Protein AF-0000000079300788 (afdb_homodimer)

Nearest PDB structures (foldseek):
  2y75-assembly1_E  TM=8.757E-01  e=2.194E-11  Bacillus subtilis
  3lwf-assembly1_A  TM=8.813E-01  e=1.547E-09  Listeria innocua
  6hse-assembly1_A  TM=7.779E-01  e=6.451E-10  Streptomyces venezuelae ATCC 10712
  6y45-assembly2_D  TM=7.681E-01  e=1.547E-09  Streptomyces venezuelae ATCC 10712
  7b0c-assembly1_B  TM=8.019E-01  e=2.691E-08  Streptomyces coelicolor A3(2)

Organism: Thermus brockianus (NCBI:txid56956)

Structure (mmCIF, N/CA/C/O backbone):
data_AF-0000000079300788-model_v1
#
loop_
_entity.id
_entity.type
_entity.pdbx_description
1 polymer 'Rrf2 family transcriptional regulator'
#
loop_
_atom_site.group_PDB
_atom_site.id
_atom_site.type_symbol
_atom_site.label_atom_id
_atom_site.label_alt_id
_atom_site.label_comp_id
_atom_site.label_asym_id
_atom_site.label_entity_id
_atom_site.label_seq_id
_atom_site.pdbx_PDB_ins_code
_atom_site.Cartn_x
_atom_site.Cartn_y
_atom_site.Cartn_z
_atom_site.occupancy
_atom_site.B_iso_or_equiv
_atom_site.auth_seq_id
_atom_site.auth_comp_id
_atom_site.auth_asym_id
_atom_site.auth_atom_id
_atom_site.pdbx_PDB_model_num
ATOM 1 N N . MET A 1 1 ? 4.129 4.68 -6.406 1 82.44 1 MET A N 1
ATOM 2 C CA . MET A 1 1 ? 3.402 5.473 -5.422 1 82.44 1 MET A CA 1
ATOM 3 C C . MET A 1 1 ? 1.913 5.141 -5.449 1 82.44 1 MET A C 1
ATOM 5 O O . MET A 1 1 ? 1.32 5.016 -6.523 1 82.44 1 MET A O 1
ATOM 9 N N . TRP A 1 2 ? 1.415 4.723 -4.227 1 88.62 2 TRP A N 1
ATOM 10 C CA . TRP A 1 2 ? 0.013 4.32 -4.285 1 88.62 2 TRP A CA 1
ATOM 11 C C . TRP A 1 2 ? -0.842 5.195 -3.377 1 88.62 2 TRP A C 1
ATOM 13 O O . TRP A 1 2 ? -2.061 5.023 -3.305 1 88.62 2 TRP A O 1
ATOM 23 N N . VAL A 1 3 ? -0.187 6.141 -2.715 1 94.38 3 VAL A N 1
ATOM 24 C CA . VAL A 1 3 ? -0.919 7.176 -1.997 1 94.38 3 VAL A CA 1
ATOM 25 C C . VAL A 1 3 ? -0.942 8.461 -2.824 1 94.38 3 VAL A C 1
ATOM 27 O O . VAL A 1 3 ? 0.108 8.961 -3.23 1 94.38 3 VAL A O 1
ATOM 30 N N . SER A 1 4 ? -2.113 8.93 -3.074 1 94.75 4 SER A N 1
ATOM 31 C CA . SER A 1 4 ? -2.256 10.117 -3.918 1 94.75 4 SER A CA 1
ATOM 32 C C . SER A 1 4 ? -1.659 11.344 -3.246 1 94.75 4 SER A C 1
ATOM 34 O O . SER A 1 4 ? -1.521 11.391 -2.021 1 94.75 4 SER A O 1
ATOM 36 N N . THR A 1 5 ? -1.335 12.359 -4.047 1 93.19 5 THR A N 1
ATOM 37 C CA . THR A 1 5 ? -0.868 13.633 -3.51 1 9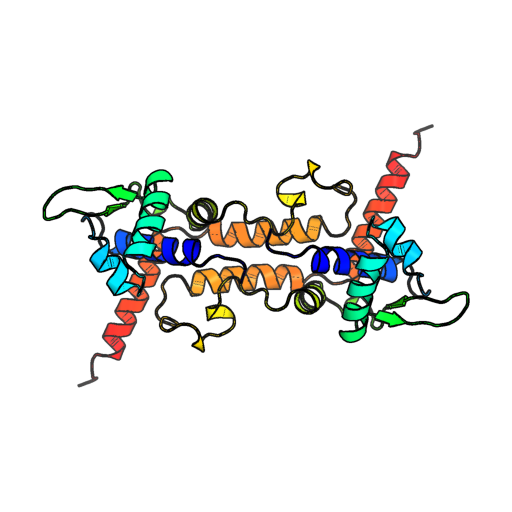3.19 5 THR A CA 1
ATOM 38 C C . THR A 1 5 ? -1.943 14.281 -2.645 1 93.19 5 THR A C 1
ATOM 40 O O . THR A 1 5 ? -1.633 14.953 -1.653 1 93.19 5 THR A O 1
ATOM 43 N N . LYS A 1 6 ? -3.186 14.039 -2.988 1 96.12 6 LYS A N 1
ATOM 44 C CA . LYS A 1 6 ? -4.297 14.594 -2.219 1 96.12 6 LYS A CA 1
ATOM 45 C C . LYS A 1 6 ? -4.266 14.094 -0.776 1 96.12 6 LYS A C 1
ATOM 47 O O . LYS A 1 6 ? -4.406 14.883 0.161 1 96.12 6 LYS A O 1
ATOM 52 N N . ALA A 1 7 ? -4.094 12.82 -0.664 1 96.75 7 ALA A N 1
ATOM 53 C CA . ALA A 1 7 ? -4.055 12.234 0.676 1 96.75 7 ALA A CA 1
ATOM 54 C C . ALA A 1 7 ? -2.812 12.688 1.438 1 96.75 7 ALA A C 1
ATOM 56 O O . ALA A 1 7 ? -2.877 12.961 2.641 1 96.75 7 ALA A O 1
ATOM 57 N N . GLN A 1 8 ? -1.72 12.789 0.749 1 95.38 8 GLN A N 1
ATOM 58 C CA . GLN A 1 8 ? -0.478 13.234 1.372 1 95.38 8 GLN A CA 1
ATOM 59 C C . GLN A 1 8 ? -0.598 14.672 1.875 1 95.38 8 GLN A C 1
ATOM 61 O O . GLN A 1 8 ? -0.323 14.953 3.043 1 95.38 8 GLN A O 1
ATOM 66 N N . TYR A 1 9 ? -1.07 15.492 0.993 1 96.06 9 TYR A N 1
ATOM 67 C CA . TYR A 1 9 ? -1.201 16.906 1.336 1 96.06 9 TYR A CA 1
ATOM 68 C C . TYR A 1 9 ? -2.281 17.109 2.391 1 96.06 9 TYR A C 1
ATOM 70 O O . TYR A 1 9 ? -2.16 17.984 3.248 1 96.06 9 TYR A O 1
ATOM 78 N N . GLY A 1 10 ? -3.295 16.328 2.268 1 97.75 10 GLY A N 1
ATOM 79 C CA . GLY A 1 10 ? -4.352 16.422 3.262 1 97.75 10 GLY A CA 1
ATOM 80 C C . GLY A 1 10 ? -3.869 16.156 4.676 1 97.75 10 GLY A C 1
ATOM 81 O O . GLY A 1 10 ? -4.191 16.906 5.602 1 97.75 10 GLY A O 1
ATOM 82 N N . LEU A 1 11 ? -3.105 15.164 4.773 1 97.88 11 LEU A N 1
ATOM 83 C CA . LEU A 1 11 ? -2.564 14.812 6.082 1 97.88 11 LEU A CA 1
ATOM 84 C C . LEU A 1 11 ? -1.637 15.914 6.598 1 97.88 11 LEU A C 1
ATOM 86 O O . LEU A 1 11 ? -1.715 16.297 7.766 1 97.88 11 LEU A O 1
ATOM 90 N N . ARG A 1 12 ? -0.807 16.406 5.75 1 96.44 12 ARG A N 1
ATOM 91 C CA . ARG A 1 12 ? 0.116 17.469 6.121 1 96.44 12 ARG A CA 1
ATOM 92 C C . ARG A 1 12 ? -0.641 18.75 6.508 1 96.44 12 ARG A C 1
ATOM 94 O O . ARG A 1 12 ? -0.253 19.438 7.449 1 96.44 12 ARG A O 1
ATOM 101 N N . ALA A 1 13 ? -1.684 19.016 5.758 1 97.62 13 ALA A N 1
ATOM 102 C CA . ALA A 1 13 ? -2.504 20.188 6.051 1 97.62 13 ALA A CA 1
ATOM 103 C C . ALA A 1 13 ? -3.146 20.078 7.43 1 97.62 13 ALA A C 1
ATOM 105 O O . ALA A 1 13 ? -3.166 21.047 8.188 1 97.62 13 ALA A O 1
ATOM 106 N N . LEU A 1 14 ? -3.609 18.922 7.742 1 98.25 14 LEU A N 1
ATOM 107 C CA . LEU A 1 14 ? -4.23 18.703 9.047 1 98.25 14 LEU A CA 1
ATOM 108 C C . LEU A 1 14 ? -3.223 18.906 10.172 1 98.25 14 LEU A C 1
ATOM 110 O O . LEU A 1 14 ? -3.557 19.469 11.211 1 98.25 14 LEU A O 1
ATOM 114 N N . VAL A 1 15 ? -2.047 18.438 9.93 1 97.88 15 VAL A N 1
ATOM 115 C CA . VAL A 1 15 ? -0.994 18.609 10.922 1 97.88 15 VAL A CA 1
ATOM 116 C C . VAL A 1 15 ? -0.743 20.094 11.148 1 97.88 15 VAL A C 1
ATOM 118 O O . VAL A 1 15 ? -0.655 20.562 12.289 1 97.88 15 VAL A O 1
ATOM 121 N N . GLU A 1 16 ? -0.68 20.85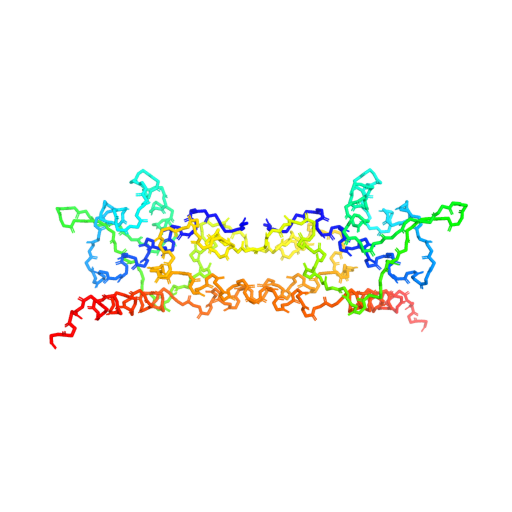9 10.062 1 96.69 16 GLU A N 1
ATOM 122 C CA . GLU A 1 16 ? -0.434 22.281 10.148 1 96.69 16 GLU A CA 1
ATOM 123 C C . GLU A 1 16 ? -1.548 23 10.914 1 96.69 16 GLU A C 1
ATOM 125 O O . GLU A 1 16 ? -1.279 23.859 11.75 1 96.69 16 GLU A O 1
ATOM 130 N N . ILE A 1 17 ? -2.709 22.609 10.609 1 97.75 17 ILE A N 1
ATOM 131 C CA . ILE A 1 17 ? -3.857 23.219 11.281 1 97.75 17 ILE A CA 1
ATOM 132 C C . ILE A 1 17 ? -3.838 22.844 12.766 1 97.75 17 ILE A C 1
ATOM 134 O O . ILE A 1 17 ? -4.082 23.688 13.625 1 97.75 17 ILE A O 1
ATOM 138 N N . GLY A 1 18 ? -3.527 21.594 13.047 1 97.5 18 GLY A N 1
ATOM 139 C CA . GLY A 1 18 ? -3.488 21.109 14.414 1 97.5 18 GLY A CA 1
ATOM 140 C C . GLY A 1 18 ? -2.393 21.75 15.242 1 97.5 18 GLY A C 1
ATOM 141 O O . GLY A 1 18 ? -2.531 21.906 16.453 1 97.5 18 GLY A O 1
ATOM 142 N N . LEU A 1 19 ? -1.278 22.109 14.625 1 95.81 19 LEU A N 1
ATOM 143 C CA . LEU A 1 19 ? -0.155 22.75 15.289 1 95.81 19 LEU A CA 1
ATOM 144 C C . LEU A 1 19 ? -0.584 24.078 15.922 1 95.81 19 LEU A C 1
ATOM 146 O O . LEU A 1 19 ? -0.018 24.5 16.922 1 95.81 19 LEU A O 1
ATOM 150 N N . ARG A 1 20 ? -1.567 24.672 15.344 1 94.19 20 ARG A N 1
ATOM 151 C CA . ARG A 1 20 ? -1.975 26.016 15.758 1 94.19 20 ARG A CA 1
ATOM 152 C C . ARG A 1 20 ? -3.264 25.969 16.578 1 94.19 20 ARG A C 1
ATOM 154 O O . ARG A 1 20 ? -3.867 27 16.844 1 94.19 20 ARG A O 1
ATOM 161 N N . ALA A 1 21 ? -3.676 24.781 16.906 1 93.56 21 ALA A N 1
ATOM 162 C CA . ALA A 1 21 ? -4.879 24.641 17.719 1 93.56 21 ALA A CA 1
ATOM 163 C C . ALA A 1 21 ? -4.723 25.391 19.047 1 93.56 21 ALA A C 1
ATOM 165 O O . ALA A 1 21 ? -3.637 25.406 19.625 1 93.56 21 ALA A O 1
ATOM 166 N N . PRO A 1 22 ? -5.793 26.094 19.516 1 93.19 22 PRO A N 1
ATOM 167 C CA . PRO A 1 22 ? -7.18 26.031 19.062 1 93.19 22 PRO A CA 1
ATOM 168 C C . PRO A 1 22 ? -7.527 27.156 18.078 1 93.19 22 PRO A C 1
ATOM 170 O O . PRO A 1 22 ? -8.695 27.312 17.719 1 93.19 22 PRO A O 1
ATOM 173 N N . GLU A 1 23 ? -6.539 27.906 17.625 1 94.75 23 GLU A N 1
ATOM 174 C CA . GLU A 1 23 ? -6.781 29.031 16.719 1 94.75 23 GLU A CA 1
ATOM 175 C C . GLU A 1 23 ? -7.156 28.531 15.328 1 94.75 23 GLU A C 1
ATOM 177 O O . GLU A 1 23 ? -6.691 27.469 14.891 1 94.75 23 GLU A O 1
ATOM 182 N N . ALA A 1 24 ? -7.965 29.344 14.656 1 97.31 24 ALA A N 1
ATOM 183 C CA . ALA A 1 24 ? -8.242 29.078 13.25 1 97.31 24 ALA A CA 1
ATOM 184 C C . ALA A 1 24 ? -7.066 29.5 12.375 1 97.31 24 ALA A C 1
ATOM 186 O O . ALA A 1 24 ? -6.426 30.516 12.625 1 97.31 24 ALA A O 1
ATOM 187 N N . VAL A 1 25 ? -6.812 28.656 11.391 1 97.31 25 VAL A N 1
ATOM 188 C CA . VAL A 1 25 ? -5.66 28.891 10.531 1 97.31 25 VAL A CA 1
ATOM 189 C C . VAL A 1 25 ? -6.133 29.203 9.109 1 97.31 25 VAL A C 1
ATOM 191 O O . VAL A 1 25 ? -6.828 28.406 8.484 1 97.31 25 VAL A O 1
ATOM 194 N N . PRO A 1 26 ? -5.754 30.422 8.633 1 97.19 26 PRO A N 1
ATOM 195 C CA . PRO A 1 26 ? -6.066 30.688 7.227 1 97.19 26 PRO A CA 1
ATOM 196 C C . PRO A 1 26 ? -5.402 29.688 6.273 1 97.19 26 PRO A C 1
ATOM 198 O O . PRO A 1 26 ? -4.234 29.344 6.461 1 97.19 26 PRO A O 1
ATOM 201 N N . LEU A 1 27 ? -6.125 29.266 5.203 1 95.94 27 LEU A N 1
ATOM 202 C CA . LEU A 1 27 ? -5.613 28.266 4.27 1 95.94 27 LEU A CA 1
ATOM 203 C C . LEU A 1 27 ? -4.355 28.781 3.57 1 95.94 27 LEU A C 1
ATOM 205 O O . LEU A 1 27 ? -3.463 28 3.236 1 95.94 27 LEU A O 1
ATOM 209 N N . LYS A 1 28 ? -4.363 30.078 3.357 1 95.94 28 LYS A N 1
ATOM 210 C CA . LYS A 1 28 ? -3.205 30.688 2.701 1 95.94 28 LYS A CA 1
ATOM 211 C C . LYS A 1 28 ? -1.923 30.391 3.475 1 95.94 28 LYS A C 1
ATOM 213 O O . LYS A 1 28 ? -0.874 30.141 2.875 1 95.94 28 LYS A O 1
ATOM 218 N N . GLU A 1 29 ? -1.979 30.453 4.746 1 96.25 29 GLU A N 1
ATOM 219 C CA . GLU A 1 29 ? -0.817 30.172 5.586 1 96.25 29 GLU A CA 1
ATOM 220 C C . GLU A 1 29 ? -0.425 28.703 5.516 1 96.25 29 GLU A C 1
ATOM 222 O O . GLU A 1 29 ? 0.762 28.375 5.492 1 96.25 29 GLU A O 1
ATOM 227 N N . VAL A 1 30 ? -1.394 27.828 5.488 1 96.44 30 VAL A N 1
ATOM 228 C CA . VAL A 1 30 ? -1.146 26.406 5.367 1 96.44 30 VAL A CA 1
ATOM 229 C C . VAL A 1 30 ? -0.499 26.094 4.02 1 96.44 30 VAL A C 1
ATOM 231 O O . VAL A 1 30 ? 0.475 25.344 3.943 1 96.44 30 VAL A O 1
ATOM 234 N N . ALA A 1 31 ? -1.059 26.672 2.959 1 96.94 31 ALA A N 1
ATOM 235 C CA . ALA A 1 31 ? -0.542 26.484 1.604 1 96.94 31 ALA A CA 1
ATOM 236 C C . ALA A 1 31 ? 0.924 26.906 1.519 1 96.94 31 ALA A C 1
ATOM 238 O O . ALA A 1 31 ? 1.751 26.188 0.962 1 96.94 31 ALA A O 1
ATOM 239 N N . GLU A 1 32 ? 1.262 28.016 2.102 1 94.75 32 GLU A N 1
ATOM 240 C CA . GLU A 1 32 ? 2.623 28.547 2.092 1 94.75 32 GLU A CA 1
ATOM 241 C C . GLU A 1 32 ? 3.564 27.656 2.902 1 94.75 32 GLU A C 1
ATOM 243 O O . GLU A 1 32 ? 4.668 27.344 2.455 1 94.75 32 GLU A O 1
ATOM 248 N N . ALA A 1 33 ? 3.135 27.297 4.016 1 91.75 33 ALA A N 1
ATOM 249 C CA . ALA A 1 33 ? 3.961 26.484 4.918 1 91.75 33 ALA A CA 1
ATOM 250 C C . ALA A 1 33 ? 4.289 25.141 4.301 1 91.75 33 ALA A C 1
ATOM 252 O O . ALA A 1 33 ? 5.379 24.594 4.508 1 91.75 33 ALA A O 1
ATOM 253 N N . GLN A 1 34 ? 3.324 24.578 3.479 1 91.62 34 GLN A N 1
ATOM 254 C CA . GLN A 1 34 ? 3.471 23.203 2.996 1 91.62 34 GLN A CA 1
ATOM 255 C C . GLN A 1 34 ? 3.793 23.188 1.504 1 91.62 34 GLN A C 1
ATOM 257 O O . GLN A 1 34 ? 4.008 22.109 0.928 1 91.62 34 GLN A O 1
ATOM 262 N N . GLY A 1 35 ? 3.871 24.344 0.896 1 91.19 35 GLY A N 1
ATOM 263 C CA . GLY A 1 35 ? 4.188 24.406 -0.521 1 91.19 35 GLY A CA 1
ATOM 264 C C . GLY A 1 35 ? 3.113 23.797 -1.402 1 91.19 35 GLY A C 1
ATOM 265 O O . GLY A 1 35 ? 3.418 23.047 -2.328 1 91.19 35 GLY A O 1
ATOM 266 N N . ILE A 1 36 ? 1.9 23.984 -1.053 1 93.44 36 ILE A N 1
ATOM 267 C CA . ILE A 1 36 ? 0.74 23.531 -1.808 1 93.44 36 ILE A CA 1
ATOM 268 C C . ILE A 1 36 ? 0.027 24.719 -2.438 1 93.44 36 ILE A C 1
ATOM 270 O O . ILE A 1 36 ? -0.081 25.781 -1.821 1 93.44 36 ILE A O 1
ATOM 274 N N . SER A 1 37 ? -0.394 24.562 -3.652 1 96.19 37 SER A N 1
ATOM 275 C CA . SER A 1 37 ? -1.157 25.656 -4.246 1 96.19 37 SER A CA 1
ATOM 276 C C . SER A 1 37 ? -2.445 25.922 -3.471 1 96.19 37 SER A C 1
ATOM 278 O O . SER A 1 37 ? -3.082 24.984 -2.984 1 96.19 37 SER A O 1
ATOM 280 N N . GLN A 1 38 ? -2.76 27.172 -3.43 1 95.81 38 GLN A N 1
ATOM 281 C CA . GLN A 1 38 ? -3.973 27.531 -2.707 1 95.81 38 GLN A CA 1
ATOM 282 C C . GLN A 1 38 ? -5.203 26.875 -3.324 1 95.81 38 GLN A C 1
ATOM 284 O O . GLN A 1 38 ? -6.086 26.406 -2.607 1 95.81 38 GLN A O 1
ATOM 289 N N . HIS A 1 39 ? -5.238 26.844 -4.586 1 97.12 39 HIS A N 1
ATOM 290 C CA . HIS A 1 39 ? -6.363 26.234 -5.285 1 97.12 39 HIS A CA 1
ATOM 291 C C . HIS A 1 39 ? -6.492 24.75 -4.945 1 97.12 39 HIS A C 1
ATOM 293 O O . HIS A 1 39 ? -7.582 24.281 -4.629 1 97.12 39 HIS A O 1
ATOM 299 N N . TYR A 1 40 ? -5.445 24.109 -5.012 1 97.31 40 TYR A N 1
ATOM 300 C CA . TYR A 1 40 ? -5.441 22.688 -4.711 1 97.31 40 TYR A CA 1
ATOM 301 C C . TYR A 1 40 ? -5.797 22.438 -3.252 1 97.31 40 TYR A C 1
ATOM 303 O O . TYR A 1 40 ? -6.566 21.531 -2.943 1 97.31 40 TYR A O 1
ATOM 311 N N . LEU A 1 41 ? -5.254 23.25 -2.363 1 97.94 41 LEU A N 1
ATOM 312 C CA . LEU A 1 41 ? -5.516 23.094 -0.938 1 97.94 41 LEU A CA 1
ATOM 313 C C . LEU A 1 41 ? -6.984 23.359 -0.623 1 97.94 41 LEU A C 1
ATOM 315 O O . LEU A 1 41 ? -7.555 22.734 0.275 1 97.94 41 LEU A O 1
ATOM 319 N N . GLU A 1 42 ? -7.594 24.203 -1.318 1 97.81 42 GLU A N 1
ATOM 320 C CA . GLU A 1 42 ? -9.016 24.484 -1.129 1 97.81 42 GLU A CA 1
ATOM 321 C C . GLU A 1 42 ? -9.859 23.234 -1.412 1 97.81 42 GLU A C 1
ATOM 323 O O . GLU A 1 42 ? -10.812 22.953 -0.689 1 97.81 42 GLU A O 1
ATOM 328 N N . GLN A 1 43 ? -9.508 22.531 -2.412 1 98 43 GLN A N 1
ATOM 329 C CA . GLN A 1 43 ? -10.203 21.281 -2.742 1 98 43 GLN A CA 1
ATOM 330 C C . GLN A 1 43 ? -10.008 20.234 -1.65 1 98 43 GLN A C 1
ATOM 332 O O . GLN A 1 43 ? -10.953 19.562 -1.263 1 98 43 GLN A O 1
ATOM 337 N N . ILE A 1 44 ? -8.844 20.156 -1.227 1 98.31 44 ILE A N 1
ATOM 338 C CA . ILE A 1 44 ? -8.516 19.203 -0.165 1 98.31 44 ILE A CA 1
ATOM 339 C C . ILE A 1 44 ? -9.258 19.578 1.111 1 98.31 44 ILE A C 1
ATOM 341 O O . ILE A 1 44 ? -9.844 18.719 1.773 1 98.31 44 ILE A O 1
ATOM 345 N N . ALA A 1 45 ? -9.234 20.891 1.422 1 98.19 45 ALA A N 1
ATOM 346 C CA . ALA A 1 45 ? -9.906 21.391 2.617 1 98.19 45 ALA A CA 1
ATOM 347 C C . ALA A 1 45 ? -11.398 21.109 2.566 1 98.19 45 ALA A C 1
ATOM 349 O O . ALA A 1 45 ? -12.016 20.797 3.588 1 98.19 45 ALA A O 1
ATOM 350 N N . ALA A 1 46 ? -11.938 21.25 1.438 1 98.25 46 ALA A N 1
ATOM 351 C CA . ALA A 1 46 ? -13.352 20.938 1.272 1 98.25 46 ALA A CA 1
ATOM 352 C C . ALA A 1 46 ? -13.648 19.484 1.62 1 98.25 46 ALA A C 1
ATOM 354 O O . ALA A 1 46 ? -14.641 19.188 2.291 1 98.25 46 ALA A O 1
ATOM 355 N N . GLN A 1 47 ? -12.836 18.609 1.184 1 98.25 47 GLN A N 1
ATOM 356 C CA . GLN A 1 47 ? -13.023 17.203 1.465 1 98.25 47 GLN A CA 1
ATOM 357 C C . GLN A 1 47 ? -12.789 16.891 2.941 1 98.25 47 GLN A C 1
ATOM 359 O O . GLN A 1 47 ? -13.523 16.109 3.545 1 98.25 47 GLN A O 1
ATOM 364 N N . LEU A 1 48 ? -11.789 17.5 3.504 1 98.62 48 LEU A N 1
ATOM 365 C CA . LEU A 1 48 ? -11.508 17.312 4.926 1 98.62 48 LEU A CA 1
ATOM 366 C C . LEU A 1 48 ? -12.664 17.812 5.777 1 98.62 48 LEU A C 1
ATOM 368 O O . LEU A 1 48 ? -13 17.188 6.793 1 98.62 48 LEU A O 1
ATOM 372 N N . ARG A 1 49 ? -13.219 18.938 5.352 1 98.5 49 ARG A N 1
ATOM 373 C CA . ARG A 1 49 ? -14.375 19.484 6.062 1 98.5 49 ARG A CA 1
ATOM 374 C C . ARG A 1 49 ? -15.578 18.547 5.961 1 98.5 49 ARG A C 1
ATOM 376 O O . ARG A 1 49 ? -16.25 18.297 6.961 1 98.5 49 ARG A O 1
ATOM 383 N N . ARG A 1 50 ? -15.805 18.016 4.801 1 98.19 50 ARG A N 1
ATOM 384 C CA . ARG A 1 50 ? -16.922 17.094 4.594 1 98.19 50 ARG A CA 1
ATOM 385 C C . ARG A 1 50 ? -16.75 15.828 5.426 1 98.19 50 ARG A C 1
ATOM 387 O O . ARG A 1 50 ? -17.719 15.258 5.91 1 98.19 50 ARG A O 1
ATOM 394 N N . ALA A 1 51 ? -15.547 15.445 5.539 1 98.19 51 ALA A N 1
ATOM 395 C CA . ALA A 1 51 ? -15.242 14.219 6.281 1 98.19 51 ALA A CA 1
ATOM 396 C C . ALA A 1 51 ? -15.281 14.477 7.789 1 98.19 51 ALA A C 1
ATOM 398 O O . ALA A 1 51 ? -15.156 13.539 8.586 1 98.19 51 ALA A O 1
ATOM 399 N N . GLY A 1 52 ? -15.328 15.688 8.195 1 98.31 52 GLY A N 1
ATOM 400 C CA . GLY A 1 52 ? -15.523 16.031 9.594 1 98.31 52 GLY A CA 1
ATOM 401 C C . GLY A 1 52 ? -14.227 16.219 10.352 1 98.31 52 GLY A C 1
ATOM 402 O O . GLY A 1 52 ? -14.203 16.203 11.586 1 98.31 52 GLY A O 1
ATOM 403 N N . PHE A 1 53 ? -13.125 16.438 9.609 1 98.69 53 PHE A N 1
ATOM 404 C CA . PHE A 1 53 ? -11.836 16.578 10.273 1 98.69 53 PHE A CA 1
ATOM 405 C C . PHE A 1 53 ? -11.57 18.031 10.648 1 98.69 53 PHE A C 1
ATOM 407 O O . PHE A 1 53 ? -10.844 18.312 11.609 1 98.69 53 PHE A O 1
ATOM 414 N N . ILE A 1 54 ? -12.172 18.984 9.859 1 98.62 54 ILE A N 1
ATOM 415 C CA . ILE A 1 54 ? -11.992 20.406 10.141 1 98.62 54 ILE A CA 1
ATOM 416 C C . ILE A 1 54 ? -13.32 21.125 9.977 1 98.62 54 ILE A C 1
ATOM 418 O O . ILE A 1 54 ? -14.266 20.594 9.398 1 98.62 54 ILE A O 1
ATOM 422 N N . ARG A 1 55 ? -13.344 22.297 10.516 1 97.94 55 ARG A N 1
ATOM 423 C CA . ARG A 1 55 ? -14.477 23.203 10.344 1 97.94 55 ARG A CA 1
ATOM 424 C C . ARG A 1 55 ? -14.008 24.609 9.977 1 97.94 55 ARG A C 1
ATOM 426 O O . ARG A 1 55 ? -12.906 25.016 10.344 1 97.94 55 ARG A O 1
ATOM 433 N N . SER A 1 56 ? -14.867 25.312 9.328 1 96.81 56 SER A N 1
ATOM 434 C CA . SER A 1 56 ? -14.547 26.672 8.898 1 96.81 56 SER A CA 1
ATOM 435 C C . SER A 1 56 ? -14.984 27.703 9.945 1 96.81 56 SER A C 1
ATOM 437 O O . SER A 1 56 ? -16.016 27.531 10.594 1 96.81 56 SER A O 1
ATOM 439 N N . VAL A 1 57 ? -14.172 28.672 10.156 1 96 57 VAL A N 1
ATOM 440 C CA . VAL A 1 57 ? -14.469 29.828 10.992 1 96 57 VAL A CA 1
ATOM 441 C C . VAL A 1 57 ? -14.461 31.094 10.133 1 96 57 VAL A C 1
ATOM 443 O O . VAL A 1 57 ? -13.484 31.375 9.438 1 96 57 VAL A O 1
ATOM 446 N N . ARG A 1 58 ? -15.516 31.797 10.219 1 94.06 58 ARG A N 1
ATOM 447 C CA . ARG A 1 58 ? -15.648 33 9.406 1 94.06 58 ARG A CA 1
ATOM 448 C C . ARG A 1 58 ? -15.078 34.219 10.125 1 94.06 58 ARG A C 1
ATOM 450 O O . ARG A 1 58 ? -14.914 34.188 11.352 1 94.06 58 ARG A O 1
ATOM 457 N N . GLY A 1 59 ? -14.812 35.344 9.469 1 90.62 59 GLY A N 1
ATOM 458 C CA . GLY A 1 59 ? -14.391 36.594 10.023 1 90.62 59 GLY A CA 1
ATOM 459 C C . GLY A 1 59 ? -12.922 36.906 9.789 1 90.62 59 GLY A C 1
ATOM 460 O O . GLY A 1 59 ? -12.195 36.062 9.234 1 90.62 59 GLY A O 1
ATOM 461 N N . ALA A 1 60 ? -12.406 38.031 10.219 1 87.12 60 ALA A N 1
ATOM 462 C CA . ALA A 1 60 ? -11.055 38.531 9.992 1 87.12 60 ALA A CA 1
ATOM 463 C C . ALA A 1 60 ? -10.008 37.594 10.57 1 87.12 60 ALA A C 1
ATOM 465 O O . ALA A 1 60 ? -8.922 37.438 10.016 1 87.12 60 ALA A O 1
ATOM 466 N N . LYS A 1 61 ? -10.297 36.938 11.656 1 89.19 61 LYS A N 1
ATOM 467 C CA . LYS A 1 61 ? -9.398 35.969 12.273 1 89.19 61 LYS A CA 1
ATOM 468 C C . LYS A 1 61 ? -9.859 34.531 12 1 89.19 61 LYS A C 1
ATOM 470 O O . LYS A 1 61 ? -9.688 33.656 12.836 1 89.19 61 LYS A O 1
ATOM 475 N N . GLY A 1 62 ? -10.4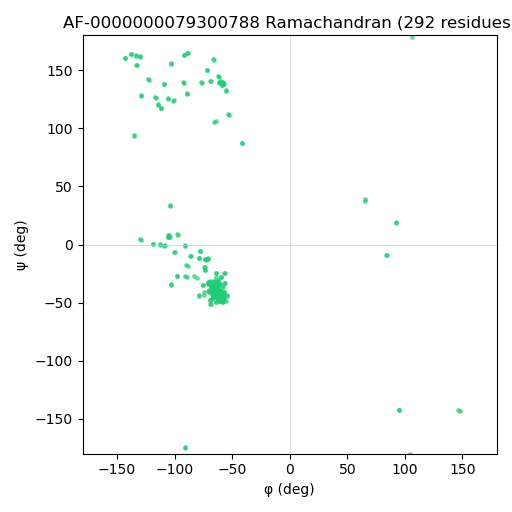53 34.469 10.719 1 93.94 62 GLY A N 1
ATOM 476 C CA . GLY A 1 62 ? -11.031 33.156 10.406 1 93.94 62 GLY A CA 1
ATOM 477 C C . GLY A 1 62 ? -10.055 32.219 9.711 1 93.94 62 GLY A C 1
ATOM 478 O O . GLY A 1 62 ? -8.859 32.531 9.633 1 93.94 62 GLY A O 1
ATOM 479 N N . GLY A 1 63 ? -10.641 31.016 9.32 1 96.75 63 GLY A N 1
ATOM 480 C CA . GLY A 1 63 ? -9.898 29.906 8.742 1 96.75 63 GLY A CA 1
ATOM 481 C C . GLY A 1 63 ? -10.484 28.547 9.102 1 96.75 63 GLY A C 1
ATOM 482 O O . GLY A 1 63 ? -11.703 28.359 9.062 1 96.75 63 GLY A O 1
ATOM 483 N N . TYR A 1 64 ? -9.547 27.656 9.289 1 98.06 64 TYR A N 1
ATOM 484 C CA . TYR A 1 64 ? -9.984 26.312 9.625 1 98.06 64 TYR A CA 1
ATOM 485 C C . TYR A 1 64 ? -9.391 25.859 10.953 1 98.06 64 TYR A C 1
ATOM 487 O O . TYR A 1 64 ? -8.258 26.219 11.281 1 98.06 64 TYR A O 1
ATOM 495 N N . ARG A 1 65 ? -10.141 25.188 11.68 1 97.62 65 ARG A N 1
ATOM 496 C CA . ARG A 1 65 ? -9.641 24.547 12.883 1 97.62 65 ARG A CA 1
ATOM 497 C C . ARG A 1 65 ? -10.047 23.078 12.93 1 97.62 65 ARG A C 1
ATOM 499 O O . ARG A 1 65 ? -10.938 22.656 12.188 1 97.62 65 ARG A O 1
ATOM 506 N N . LEU A 1 66 ? -9.398 22.297 13.727 1 98.06 66 LEU A N 1
ATOM 507 C CA . LEU A 1 66 ? -9.773 20.906 13.875 1 98.06 66 LEU A CA 1
ATOM 508 C C . LEU A 1 66 ? -11.195 20.766 14.406 1 98.06 66 LEU A C 1
ATOM 510 O O . LEU A 1 66 ? -11.609 21.531 15.281 1 98.06 66 LEU A O 1
ATOM 514 N N . ALA A 1 67 ? -11.93 19.828 13.891 1 97.94 67 ALA A N 1
ATOM 515 C CA . ALA A 1 67 ? -13.32 19.625 14.289 1 97.94 67 ALA A CA 1
ATOM 516 C C . ALA A 1 67 ? -13.406 18.641 15.461 1 97.94 67 ALA A C 1
ATOM 518 O O . ALA A 1 67 ? -14.445 18.547 16.125 1 97.94 67 ALA A O 1
ATOM 519 N N . CYS A 1 68 ? -12.406 17.875 15.727 1 96.44 68 CYS A N 1
ATOM 520 C CA . CYS A 1 68 ? -12.312 16.922 16.812 1 96.44 68 CYS A CA 1
ATOM 521 C C . CYS A 1 68 ? -10.898 16.875 17.375 1 96.44 68 CYS A C 1
ATOM 523 O O . CYS A 1 68 ? -9.945 17.328 16.734 1 96.44 68 CYS A O 1
ATOM 525 N N . PRO A 1 69 ? -10.75 16.359 18.625 1 97.69 69 PRO A N 1
ATOM 526 C CA . PRO A 1 69 ? -9.406 16.234 19.188 1 97.69 69 PRO A CA 1
ATOM 527 C C . PRO A 1 69 ? -8.477 15.383 18.312 1 97.69 69 PRO A C 1
ATOM 529 O O . PRO A 1 69 ? -8.883 14.328 17.812 1 97.69 69 PRO A O 1
ATOM 532 N N . PRO A 1 70 ? -7.238 15.812 18.156 1 98.38 70 PRO A N 1
ATOM 533 C CA . PRO A 1 70 ? -6.32 15.133 17.25 1 98.38 70 PRO A CA 1
ATOM 534 C C . PRO A 1 70 ? -6.004 13.703 17.688 1 98.38 70 PRO A C 1
ATOM 536 O O . PRO A 1 70 ? -5.602 12.875 16.875 1 98.38 70 PRO A O 1
ATOM 539 N N . GLU A 1 71 ? -6.133 13.383 19.031 1 98.12 71 GLU A N 1
ATOM 540 C CA . GLU A 1 71 ? -5.836 12.039 19.516 1 98.12 71 GLU A CA 1
ATOM 541 C C . GLU A 1 71 ? -6.895 11.039 19.062 1 98.12 71 GLU A C 1
ATOM 543 O O . GLU A 1 71 ? -6.68 9.828 19.141 1 98.12 71 GLU A O 1
ATOM 548 N N . ARG A 1 72 ? -8.016 11.586 18.547 1 97.94 72 ARG A N 1
ATOM 549 C CA . ARG A 1 72 ? -9.125 10.727 18.141 1 97.94 72 ARG A CA 1
ATOM 550 C C . ARG A 1 72 ? -9.117 10.5 16.625 1 97.94 72 ARG A C 1
ATOM 552 O O . ARG A 1 72 ? -9.953 9.766 16.094 1 97.94 72 ARG A O 1
ATOM 559 N N . VAL A 1 73 ? -8.281 11.141 15.875 1 98.44 73 VAL A N 1
ATOM 560 C CA . VAL A 1 73 ? -8.164 11.039 14.422 1 98.44 73 VAL A CA 1
ATOM 561 C C . VAL A 1 73 ? -6.922 10.234 14.062 1 98.44 73 VAL A C 1
ATOM 563 O O . VAL A 1 73 ? -5.816 10.555 14.5 1 98.44 73 VAL A O 1
ATOM 566 N N . THR A 1 74 ? -7.133 9.227 13.297 1 98.75 74 THR A N 1
ATOM 567 C CA . THR A 1 74 ? -5.988 8.422 12.875 1 98.75 74 THR A CA 1
ATOM 568 C C . THR A 1 74 ? -5.602 8.75 11.43 1 98.75 74 THR A C 1
ATOM 570 O O . THR A 1 74 ? -6.426 9.234 10.656 1 98.75 74 THR A O 1
ATOM 573 N N . ALA A 1 75 ? -4.344 8.477 11.148 1 98.75 75 ALA A N 1
ATOM 574 C CA . ALA A 1 75 ? -3.898 8.617 9.766 1 98.75 75 ALA A CA 1
ATOM 575 C C . ALA A 1 75 ? -4.738 7.75 8.828 1 98.75 75 ALA A C 1
ATOM 577 O O . ALA A 1 75 ? -4.992 8.125 7.684 1 98.75 75 ALA A O 1
ATOM 578 N N . LEU A 1 76 ? -5.188 6.602 9.312 1 98.62 76 LEU A N 1
ATOM 579 C CA . LEU A 1 76 ? -6 5.691 8.516 1 98.62 76 LEU A CA 1
ATOM 580 C C . LEU A 1 76 ? -7.297 6.359 8.078 1 98.62 76 LEU A C 1
ATOM 582 O O . LEU A 1 76 ? -7.645 6.34 6.891 1 98.62 76 LEU A O 1
ATOM 586 N N . GLU A 1 77 ? -7.965 6.977 9.016 1 98.44 77 GLU A N 1
ATOM 587 C CA . GLU A 1 77 ? -9.234 7.633 8.727 1 98.44 77 GLU A CA 1
ATOM 588 C C . GLU A 1 77 ? -9.062 8.75 7.703 1 98.44 77 GLU A C 1
ATOM 590 O O . GLU A 1 77 ? -9.883 8.906 6.793 1 98.44 77 GLU A O 1
ATOM 595 N N . VAL A 1 78 ? -7.992 9.5 7.859 1 98.62 78 VAL A N 1
ATOM 596 C CA . VAL A 1 78 ? -7.758 10.641 6.984 1 98.62 78 VAL A CA 1
ATOM 597 C C . VAL A 1 78 ? -7.434 10.156 5.574 1 98.62 78 VAL A C 1
ATOM 599 O O . VAL A 1 78 ? -8.008 10.633 4.594 1 98.62 78 VAL A O 1
ATOM 602 N N . VAL A 1 79 ? -6.531 9.188 5.465 1 98 79 VAL A N 1
ATOM 603 C CA . VAL A 1 79 ? -6.113 8.695 4.16 1 98 79 VAL A CA 1
ATOM 604 C C . VAL A 1 79 ? -7.293 8.031 3.453 1 98 79 VAL A C 1
ATOM 606 O O . VAL A 1 79 ? -7.523 8.266 2.264 1 98 79 VAL A O 1
ATOM 609 N N . GLU A 1 80 ? -8.117 7.262 4.137 1 97.25 80 GLU A N 1
ATOM 610 C CA . GLU A 1 80 ? -9.281 6.617 3.527 1 97.25 80 GLU A CA 1
ATOM 611 C C . GLU A 1 80 ? -10.297 7.648 3.045 1 97.25 80 GLU A C 1
ATOM 613 O O . GLU A 1 80 ? -10.922 7.465 2 1 97.25 80 GLU A O 1
ATOM 618 N N . ALA A 1 81 ? -10.438 8.656 3.842 1 97.62 81 ALA A N 1
ATOM 619 C CA . ALA A 1 81 ? -11.391 9.703 3.475 1 97.62 81 ALA A CA 1
ATOM 620 C C . ALA A 1 81 ? -10.992 10.383 2.172 1 97.62 81 ALA A C 1
ATOM 622 O O . ALA A 1 81 ? -11.852 10.797 1.391 1 97.62 81 ALA A O 1
ATOM 623 N N . LEU A 1 82 ? -9.734 10.484 1.918 1 97.31 82 LEU A N 1
ATOM 624 C CA . LEU A 1 82 ? -9.25 11.227 0.761 1 97.31 82 LEU A CA 1
ATOM 625 C C . LEU A 1 82 ? -8.953 10.289 -0.403 1 97.31 82 LEU A C 1
ATOM 627 O O . LEU A 1 82 ? -9.016 10.695 -1.565 1 97.31 82 LEU A O 1
ATOM 631 N N . GLU A 1 83 ? -8.609 9 -0.135 1 94.69 83 GLU A N 1
ATOM 632 C CA . GLU A 1 83 ? -8.188 8.047 -1.153 1 94.69 83 GLU A CA 1
ATOM 633 C C . GLU A 1 83 ? -9.312 7.07 -1.49 1 94.69 83 GLU A C 1
ATOM 635 O O . GLU A 1 83 ? -9.469 6.668 -2.646 1 94.69 83 GLU A O 1
ATOM 640 N N . GLY A 1 84 ? -10.055 6.742 -0.581 1 92.88 84 GLY A N 1
ATOM 641 C CA . GLY A 1 84 ? -10.93 5.586 -0.662 1 92.88 84 GLY A CA 1
ATOM 642 C C . GLY A 1 84 ? -10.32 4.332 -0.058 1 92.88 84 GLY A C 1
ATOM 643 O O . GLY A 1 84 ? -9.609 4.406 0.943 1 92.88 84 GLY A O 1
ATOM 644 N N . SER A 1 85 ? -10.594 3.199 -0.714 1 92.75 85 SER A N 1
ATOM 645 C CA . SER A 1 85 ? -10.102 1.927 -0.192 1 92.75 85 SER A CA 1
ATOM 646 C C . SER A 1 85 ? -8.586 1.831 -0.291 1 92.75 85 SER A C 1
ATOM 648 O O . SER A 1 85 ? -7.996 2.24 -1.294 1 92.75 85 SER A O 1
ATOM 650 N N . LEU A 1 86 ? -8.031 1.278 0.726 1 94.5 86 LEU A N 1
ATOM 651 C CA . LEU A 1 86 ? -6.586 1.091 0.747 1 94.5 86 LEU A CA 1
ATOM 652 C C . LEU A 1 86 ? -6.223 -0.374 0.524 1 94.5 86 LEU A C 1
ATOM 654 O O . LEU A 1 86 ? -5.059 -0.759 0.667 1 94.5 86 LEU A O 1
ATOM 658 N N . ALA A 1 87 ? -7.223 -1.179 0.219 1 94.81 87 ALA A N 1
ATOM 659 C CA . ALA A 1 87 ? -6.957 -2.596 -0.014 1 94.81 87 ALA A CA 1
ATOM 660 C C . ALA A 1 87 ? -5.965 -2.783 -1.159 1 94.81 87 ALA A C 1
ATOM 662 O O . ALA A 1 87 ? -6.066 -2.117 -2.191 1 94.81 87 ALA A O 1
ATOM 663 N N . PRO A 1 88 ? -5.035 -3.715 -0.925 1 95.44 88 PRO A N 1
ATOM 664 C CA . PRO A 1 88 ? -4.047 -3.895 -1.992 1 95.44 88 PRO A CA 1
ATOM 665 C C . PRO A 1 88 ? -4.652 -4.484 -3.264 1 95.44 88 PRO A C 1
ATOM 667 O O . PRO A 1 88 ? -4.23 -4.137 -4.371 1 95.44 88 PRO A O 1
ATOM 670 N N . VAL A 1 89 ? -5.676 -5.422 -3.105 1 93.88 89 VAL A N 1
ATOM 671 C CA . VAL A 1 89 ? -6.328 -6.074 -4.234 1 93.88 89 VAL A CA 1
ATOM 672 C C . VAL A 1 89 ? -7.844 -6.039 -4.043 1 93.88 89 VAL A C 1
ATOM 674 O O . VAL A 1 89 ? -8.328 -5.883 -2.92 1 93.88 89 VAL A O 1
ATOM 677 N N . SER A 1 90 ? -8.555 -6.258 -5.09 1 89.19 90 SER A N 1
ATOM 678 C CA . SER A 1 90 ? -10 -6.023 -5.09 1 89.19 90 SER A CA 1
ATOM 679 C C . SER A 1 90 ? -10.719 -7.031 -4.203 1 89.19 90 SER A C 1
ATOM 681 O O . SER A 1 90 ? -11.734 -6.703 -3.582 1 89.19 90 SER A O 1
ATOM 683 N N . CYS A 1 91 ? -10.203 -8.18 -4.105 1 88 91 CYS A N 1
ATOM 684 C CA . CYS A 1 91 ? -10.938 -9.227 -3.4 1 88 91 CYS A CA 1
ATOM 685 C C . CYS A 1 91 ? -10.898 -9 -1.894 1 88 91 CYS A C 1
ATOM 687 O O . CYS A 1 91 ? -11.703 -9.562 -1.153 1 88 91 CYS A O 1
ATOM 689 N N . ILE A 1 92 ? -9.938 -8.211 -1.484 1 89.94 92 ILE A N 1
ATOM 690 C CA . ILE A 1 92 ? -9.875 -7.879 -0.066 1 89.94 92 ILE A CA 1
ATOM 691 C C . ILE A 1 92 ? -10.961 -6.859 0.272 1 89.94 92 ILE A C 1
ATOM 693 O O . ILE A 1 92 ? -11.531 -6.891 1.366 1 89.94 92 ILE A O 1
ATOM 697 N N . GLU A 1 93 ? -11.219 -6 -0.655 1 86 93 GLU A N 1
ATOM 698 C CA . GLU A 1 93 ? -12.234 -4.977 -0.458 1 86 93 GLU A CA 1
ATOM 699 C C . GLU A 1 93 ? -13.641 -5.547 -0.647 1 86 93 GLU A C 1
ATOM 701 O O . GLU A 1 93 ? -14.555 -5.223 0.108 1 86 93 GLU A O 1
ATOM 706 N N . ASP A 1 94 ? -13.672 -6.297 -1.689 1 86.62 94 ASP A N 1
ATOM 707 C CA . ASP A 1 94 ? -14.945 -6.902 -2.066 1 86.62 94 ASP A CA 1
ATOM 708 C C . ASP A 1 94 ? -14.766 -8.375 -2.424 1 86.62 94 ASP A C 1
ATOM 710 O O . ASP A 1 94 ? -14.57 -8.719 -3.59 1 86.62 94 ASP A O 1
ATOM 714 N N . PRO A 1 95 ? -14.984 -9.188 -1.396 1 82.12 95 PRO A N 1
ATOM 715 C CA . PRO A 1 95 ? -14.766 -10.617 -1.623 1 82.12 95 PRO A CA 1
ATOM 716 C C . PRO A 1 95 ? -15.609 -11.172 -2.775 1 82.12 95 PRO A C 1
ATOM 718 O O . PRO A 1 95 ? -15.211 -12.141 -3.42 1 82.12 95 PRO A O 1
ATOM 721 N N . GLU A 1 96 ? -16.672 -10.523 -3.037 1 81.56 96 GLU A N 1
ATOM 722 C CA . GLU A 1 96 ? -17.562 -11.016 -4.082 1 81.56 96 GLU A CA 1
ATOM 723 C C . GLU A 1 96 ? -17.031 -10.68 -5.469 1 81.56 96 GLU A C 1
ATOM 725 O O . GLU A 1 96 ? -17.5 -11.219 -6.473 1 81.56 96 GLU A O 1
ATOM 730 N N . SER A 1 97 ? -16.016 -9.969 -5.508 1 80.44 97 SER A N 1
ATOM 731 C CA . SER A 1 97 ? -15.492 -9.484 -6.785 1 80.44 97 SER A CA 1
ATOM 732 C C . SER A 1 97 ? -14.555 -10.508 -7.418 1 80.44 97 SER A C 1
ATOM 734 O O . SER A 1 97 ? -14.195 -10.383 -8.594 1 80.44 97 SER A O 1
ATOM 736 N N . CYS A 1 98 ? -14.305 -11.438 -6.59 1 79 98 CYS A N 1
ATOM 737 C CA . CYS A 1 98 ? -13.344 -12.422 -7.074 1 79 98 CYS A CA 1
ATOM 738 C C . CYS A 1 98 ? -13.875 -13.836 -6.902 1 79 98 CYS A C 1
ATOM 740 O O . CYS A 1 98 ? -14.305 -14.219 -5.812 1 79 98 CYS A O 1
ATOM 742 N N . ALA A 1 99 ? -13.867 -14.625 -7.957 1 74.88 99 ALA A N 1
ATOM 743 C CA . ALA A 1 99 ? -14.375 -16 -7.969 1 74.88 99 ALA A CA 1
ATOM 744 C C . ALA A 1 99 ? -13.445 -16.938 -7.199 1 74.88 99 ALA A C 1
ATOM 746 O O . ALA A 1 99 ? -13.844 -18.031 -6.809 1 74.88 99 ALA A O 1
ATOM 747 N N . LYS A 1 100 ? -12.32 -16.484 -6.898 1 81.31 100 LYS A N 1
ATOM 748 C CA . LYS A 1 100 ? -11.344 -17.391 -6.305 1 81.31 100 LYS A CA 1
ATOM 749 C C . LYS A 1 100 ? -11.203 -17.141 -4.805 1 81.31 100 LYS A C 1
ATOM 751 O O . LYS A 1 100 ? -10.328 -17.703 -4.156 1 81.31 100 LYS A O 1
ATOM 756 N N . VAL A 1 101 ? -12.016 -16.312 -4.344 1 77.75 101 VAL A N 1
ATOM 757 C CA . VAL A 1 101 ? -11.953 -16.016 -2.92 1 77.75 101 VAL A CA 1
ATOM 758 C C . VAL A 1 101 ? -12.07 -17.312 -2.111 1 77.75 101 VAL A C 1
ATOM 760 O O . VAL A 1 101 ? -12.906 -18.172 -2.416 1 77.75 101 VAL A O 1
ATOM 763 N N . GLY A 1 102 ? -11.305 -17.438 -1.273 1 77 102 GLY A N 1
ATOM 764 C CA . GLY A 1 102 ? -11.297 -18.641 -0.473 1 77 102 GLY A CA 1
ATOM 765 C C . GLY A 1 102 ? -10.523 -19.781 -1.117 1 77 102 GLY A C 1
ATOM 766 O O . GLY A 1 102 ? -10.25 -20.797 -0.474 1 77 102 GLY A O 1
ATOM 767 N N . GLN A 1 103 ? -10.141 -19.562 -2.355 1 80.5 103 GLN A N 1
ATOM 768 C CA . GLN A 1 103 ? -9.414 -20.609 -3.082 1 80.5 103 GLN A CA 1
ATOM 769 C C . GLN A 1 103 ? -8.141 -20.031 -3.715 1 80.5 103 GLN A C 1
ATOM 771 O O . GLN A 1 103 ? -7.445 -20.734 -4.449 1 80.5 103 GLN A O 1
ATOM 776 N N . CYS A 1 104 ? -7.965 -18.828 -3.395 1 88.75 104 CYS A N 1
ATOM 777 C CA . CYS A 1 104 ? -6.801 -18.156 -3.955 1 88.75 104 CYS A CA 1
ATOM 778 C C . CYS A 1 104 ? -5.586 -18.328 -3.055 1 88.75 104 CYS A C 1
ATOM 780 O O . CYS A 1 104 ? -5.652 -18.062 -1.854 1 88.75 104 CYS A O 1
ATOM 782 N N . SER A 1 105 ? -4.527 -18.719 -3.633 1 90 105 SER A N 1
ATOM 783 C CA . SER A 1 105 ? -3.309 -19.031 -2.891 1 90 105 SER A CA 1
ATOM 784 C C . SER A 1 105 ? -2.625 -17.766 -2.391 1 90 105 SER A C 1
ATOM 786 O O . SER A 1 105 ? -1.724 -17.828 -1.551 1 90 105 SER A O 1
ATOM 788 N N . THR A 1 106 ? -3.07 -16.641 -2.916 1 94.69 106 THR A N 1
ATOM 789 C CA . THR A 1 106 ? -2.387 -15.414 -2.516 1 94.69 106 THR A CA 1
ATOM 790 C C . THR A 1 106 ? -3.311 -14.523 -1.686 1 94.69 106 THR A C 1
ATOM 792 O O . THR A 1 106 ? -2.92 -13.438 -1.269 1 94.69 106 THR A O 1
ATOM 795 N N . GLU A 1 107 ? -4.457 -14.922 -1.447 1 93.94 107 GLU A N 1
ATOM 796 C CA . GLU A 1 107 ? -5.426 -14.117 -0.712 1 93.94 107 GLU A CA 1
ATOM 797 C C . GLU A 1 107 ? -4.902 -13.758 0.676 1 93.94 107 GLU A C 1
ATOM 799 O O . GLU A 1 107 ? -4.949 -12.594 1.077 1 93.94 107 GLU A O 1
ATOM 804 N N . LEU A 1 108 ? -4.426 -14.797 1.382 1 95.44 108 LEU A N 1
ATOM 805 C CA . LEU A 1 108 ? -3.949 -14.578 2.744 1 95.44 108 LEU A CA 1
ATOM 806 C C . LEU A 1 108 ? -2.756 -13.633 2.76 1 95.44 108 LEU A C 1
ATOM 808 O O . LEU A 1 108 ? -2.594 -12.844 3.697 1 95.44 108 LEU A O 1
ATOM 812 N N . LEU A 1 109 ? -1.945 -13.742 1.756 1 97.88 109 LEU A N 1
ATOM 813 C CA . LEU A 1 109 ? -0.821 -12.82 1.63 1 97.88 109 LEU A CA 1
ATOM 814 C C . LEU A 1 109 ? -1.305 -11.375 1.584 1 97.88 109 LEU A C 1
ATOM 816 O O . LEU A 1 109 ? -0.815 -10.531 2.334 1 97.88 109 LEU A O 1
ATOM 820 N N . TRP A 1 110 ? -2.291 -11.133 0.762 1 97.31 110 TRP A N 1
ATOM 821 C CA . TRP A 1 110 ? -2.783 -9.766 0.569 1 97.31 110 TRP A CA 1
ATOM 822 C C . TRP A 1 110 ? -3.527 -9.281 1.807 1 97.31 110 TRP A C 1
ATOM 824 O O . TRP A 1 110 ? -3.484 -8.094 2.135 1 97.31 110 TRP A O 1
ATOM 834 N N . LYS A 1 111 ? -4.184 -10.18 2.508 1 96.94 111 LYS A N 1
ATOM 835 C CA . LYS A 1 111 ? -4.809 -9.828 3.779 1 96.94 111 LYS A CA 1
ATOM 836 C C . LYS A 1 111 ? -3.766 -9.383 4.801 1 96.94 111 LYS A C 1
ATOM 838 O O . LYS A 1 111 ? -3.982 -8.422 5.535 1 96.94 111 LYS A O 1
ATOM 843 N N . ARG A 1 112 ? -2.686 -10.07 4.797 1 98.25 112 ARG A N 1
ATOM 844 C CA . ARG A 1 112 ? -1.611 -9.711 5.719 1 98.25 112 ARG A CA 1
ATOM 845 C C . ARG A 1 112 ? -1.012 -8.352 5.359 1 98.25 112 ARG A C 1
ATOM 847 O O . ARG A 1 112 ? -0.668 -7.57 6.246 1 98.25 112 ARG A O 1
ATOM 854 N N . VAL A 1 113 ? -0.845 -8.094 4.086 1 98.25 113 VAL A N 1
ATOM 855 C CA . VAL A 1 113 ? -0.349 -6.793 3.639 1 98.25 113 VAL A CA 1
ATOM 856 C C . VAL A 1 113 ? -1.316 -5.695 4.07 1 98.25 113 VAL A C 1
ATOM 858 O O . VAL A 1 113 ? -0.898 -4.672 4.621 1 98.25 113 VAL A O 1
ATOM 861 N N . ASP A 1 114 ? -2.617 -5.938 3.811 1 97.44 114 ASP A N 1
ATOM 862 C CA . ASP A 1 114 ? -3.656 -4.984 4.191 1 97.44 114 ASP A CA 1
ATOM 863 C C . ASP A 1 114 ? -3.611 -4.699 5.691 1 97.44 114 ASP A C 1
ATOM 865 O O . ASP A 1 114 ? -3.619 -3.537 6.105 1 97.44 114 ASP A O 1
ATOM 869 N N . LEU A 1 115 ? -3.527 -5.746 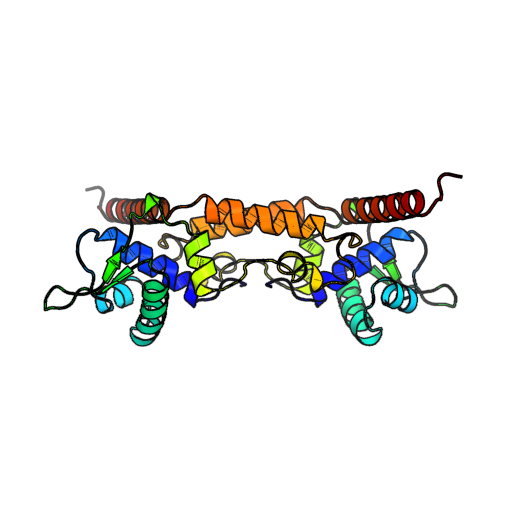6.453 1 98.12 115 LEU A N 1
ATOM 870 C CA . LEU A 1 115 ? -3.523 -5.625 7.906 1 98.12 115 LEU A CA 1
ATOM 871 C C . LEU A 1 115 ? -2.289 -4.867 8.383 1 98.12 115 LEU A C 1
ATOM 873 O O . LEU A 1 115 ? -2.379 -4.027 9.281 1 98.12 115 LEU A O 1
ATOM 877 N N . ALA A 1 116 ? -1.149 -5.137 7.809 1 98.44 116 ALA A N 1
ATOM 878 C CA . ALA A 1 116 ? 0.09 -4.473 8.195 1 98.44 116 ALA A CA 1
ATOM 879 C C . ALA A 1 116 ? 0.001 -2.967 7.957 1 98.44 116 ALA A C 1
ATOM 881 O O . ALA A 1 116 ? 0.388 -2.172 8.82 1 98.44 116 ALA A O 1
ATOM 882 N N . MET A 1 117 ? -0.526 -2.566 6.832 1 97.5 117 MET A N 1
ATOM 883 C CA . MET A 1 117 ? -0.672 -1.151 6.508 1 97.5 117 MET A CA 1
ATOM 884 C C . MET A 1 117 ? -1.667 -0.477 7.445 1 97.5 117 MET A C 1
ATOM 886 O O . MET A 1 117 ? -1.396 0.604 7.973 1 97.5 117 MET A O 1
ATOM 890 N N . ARG A 1 118 ? -2.773 -1.161 7.688 1 97.81 118 ARG A N 1
ATOM 891 C CA . ARG A 1 118 ? -3.828 -0.61 8.531 1 97.81 118 ARG A CA 1
ATOM 892 C C . ARG A 1 118 ? -3.35 -0.455 9.977 1 97.81 118 ARG A C 1
ATOM 894 O O . ARG A 1 118 ? -3.752 0.479 10.672 1 97.81 118 ARG A O 1
ATOM 901 N N . GLN A 1 119 ? -2.576 -1.375 10.367 1 98.56 119 GLN A N 1
ATOM 902 C CA . GLN A 1 119 ? -2.049 -1.297 11.719 1 98.56 119 GLN A CA 1
ATOM 903 C C . GLN A 1 119 ? -1.169 -0.063 11.898 1 98.56 119 GLN A C 1
ATOM 905 O O . GLN A 1 119 ? -1.263 0.631 12.914 1 98.56 119 GLN A O 1
ATOM 910 N N . VAL A 1 120 ? -0.351 0.226 10.945 1 98.75 120 VAL A N 1
ATOM 911 C CA . VAL A 1 120 ? 0.53 1.387 11.031 1 98.75 120 VAL A CA 1
ATOM 912 C C . VAL A 1 120 ? -0.295 2.67 10.953 1 98.75 120 VAL A C 1
ATOM 914 O O . VAL A 1 120 ? -0.163 3.551 11.805 1 98.75 120 VAL A O 1
ATOM 917 N N . LEU A 1 121 ? -1.144 2.781 9.969 1 98.62 121 LEU A N 1
ATOM 918 C CA . LEU A 1 121 ? -1.935 3.986 9.742 1 98.62 121 LEU A CA 1
ATOM 919 C C . LEU A 1 121 ? -2.947 4.191 10.867 1 98.62 121 LEU A C 1
ATOM 921 O O . LEU A 1 121 ? -3.119 5.309 11.359 1 98.62 121 LEU A O 1
ATOM 925 N N . GLY A 1 122 ? -3.578 3.096 11.266 1 98.69 122 GLY A N 1
ATOM 926 C CA . GLY A 1 122 ? -4.586 3.154 12.312 1 98.69 122 GLY A CA 1
ATOM 927 C C . GLY A 1 122 ? -4 3.361 13.695 1 98.69 122 GLY A C 1
ATOM 928 O O . GLY A 1 122 ? -4.695 3.818 14.609 1 98.69 122 GLY A O 1
ATOM 929 N N . GLY A 1 123 ? -2.762 3.037 13.867 1 98.56 123 GLY A N 1
ATOM 930 C CA . GLY A 1 123 ? -2.076 3.191 15.141 1 98.56 123 GLY A CA 1
ATOM 931 C C . GLY A 1 123 ? -1.39 4.535 15.289 1 98.56 123 GLY A C 1
ATOM 932 O O . GLY A 1 123 ? -0.751 4.801 16.312 1 98.56 123 GLY A O 1
ATOM 933 N N . THR A 1 124 ? -1.474 5.363 14.297 1 98.75 124 THR A N 1
ATOM 934 C CA . THR A 1 124 ? -0.881 6.695 14.312 1 98.75 124 THR A CA 1
ATOM 935 C C . THR A 1 124 ? -1.965 7.77 14.328 1 98.75 124 THR A C 1
ATOM 937 O O . THR A 1 124 ? -2.738 7.891 13.375 1 98.75 124 THR A O 1
ATOM 940 N N . THR A 1 125 ? -1.981 8.539 15.375 1 98.75 125 THR A N 1
ATOM 941 C CA . THR A 1 125 ? -2.988 9.594 15.484 1 98.75 125 THR A CA 1
ATOM 942 C C . THR A 1 125 ? -2.463 10.906 14.906 1 98.75 125 THR A C 1
ATOM 944 O O . THR A 1 125 ? -1.258 11.062 14.703 1 98.75 125 THR A O 1
ATOM 947 N N . LEU A 1 126 ? -3.432 11.789 14.641 1 98.62 126 LEU A N 1
ATOM 948 C CA . LEU A 1 126 ? -3.047 13.141 14.234 1 98.62 126 LEU A CA 1
ATOM 949 C C . LEU A 1 126 ? -2.184 13.797 15.305 1 98.62 126 LEU A C 1
ATOM 951 O O . LEU A 1 126 ? -1.255 14.547 14.984 1 98.62 126 LEU A O 1
ATOM 955 N N . LYS A 1 127 ? -2.488 13.531 16.562 1 98.69 127 LYS A N 1
ATOM 956 C CA . LYS A 1 127 ? -1.667 14.055 17.656 1 98.69 127 LYS A CA 1
ATOM 957 C C . LYS A 1 127 ? -0.218 13.594 17.516 1 98.69 127 LYS A C 1
ATOM 959 O O . LYS A 1 127 ? 0.709 14.391 17.688 1 98.69 127 LYS A O 1
ATOM 964 N N . ASP A 1 128 ? 0.01 12.344 17.25 1 98.44 128 ASP A N 1
ATOM 965 C CA . ASP A 1 128 ? 1.355 11.805 17.047 1 98.44 128 ASP A CA 1
ATOM 966 C C . ASP A 1 128 ? 2.102 12.578 15.969 1 98.44 128 ASP A C 1
ATOM 968 O O . ASP A 1 128 ? 3.275 12.914 16.141 1 98.44 128 ASP A O 1
ATOM 972 N N . LEU A 1 129 ? 1.44 12.867 14.898 1 98.25 129 LEU A N 1
ATOM 973 C CA . LEU A 1 129 ? 2.064 13.547 13.766 1 98.25 129 LEU A CA 1
ATOM 974 C C . LEU A 1 129 ? 2.365 15 14.109 1 98.25 129 LEU A C 1
ATOM 976 O O . LEU A 1 129 ? 3.391 15.547 13.688 1 98.25 129 LEU A O 1
ATOM 980 N N . ILE A 1 130 ? 1.458 15.609 14.805 1 97.81 130 ILE A N 1
ATOM 981 C CA . ILE A 1 130 ? 1.679 16.984 15.25 1 97.81 130 ILE A CA 1
ATOM 982 C C . ILE A 1 130 ? 2.91 17.047 16.156 1 97.81 130 ILE A C 1
ATOM 984 O O . ILE A 1 130 ? 3.754 17.922 16 1 97.81 130 ILE A O 1
ATOM 988 N N . GLU A 1 131 ? 3.012 16.094 17.094 1 97.31 131 GLU A N 1
ATOM 989 C CA . GLU A 1 131 ? 4.16 16.047 18 1 97.31 131 GLU A CA 1
ATOM 990 C C . GLU A 1 131 ? 5.457 15.82 17.234 1 97.31 131 GLU A C 1
ATOM 992 O O . GLU A 1 131 ? 6.488 16.406 17.547 1 97.31 131 GLU A O 1
ATOM 997 N N . GLU A 1 132 ? 5.395 15 16.266 1 95.75 132 GLU A N 1
ATOM 998 C CA . GLU A 1 132 ? 6.559 14.789 15.406 1 95.75 132 GLU A CA 1
ATOM 999 C C . GLU A 1 132 ? 6.969 16.078 14.703 1 95.75 132 GLU A C 1
ATOM 1001 O O . GLU A 1 132 ? 8.156 16.375 14.594 1 95.75 132 GLU A O 1
ATOM 1006 N N . ARG A 1 133 ? 6.027 16.75 14.203 1 94.62 133 ARG A N 1
ATOM 1007 C CA . ARG A 1 133 ? 6.289 18.031 13.555 1 94.62 133 ARG A CA 1
ATOM 1008 C C . ARG A 1 133 ? 6.961 19 14.508 1 94.62 133 ARG A C 1
ATOM 1010 O O . ARG A 1 133 ? 7.887 19.719 14.125 1 94.62 133 ARG A O 1
ATOM 1017 N N . LYS A 1 134 ? 6.523 19.047 15.727 1 95.31 134 LYS A N 1
ATOM 1018 C CA . LYS A 1 134 ? 7.109 19.922 16.734 1 95.31 134 LYS A CA 1
ATOM 1019 C C . LYS A 1 134 ? 8.57 19.547 17 1 95.31 134 LYS A C 1
ATOM 1021 O O . LYS A 1 134 ? 9.414 20.422 17.156 1 95.31 134 LYS A O 1
ATOM 1026 N N . LEU A 1 135 ? 8.812 18.281 17.047 1 92.56 135 LEU A N 1
ATOM 1027 C CA . LEU A 1 135 ? 10.172 17.797 17.281 1 92.56 135 LEU A CA 1
ATOM 1028 C C . LEU A 1 135 ? 11.094 18.203 16.125 1 92.56 135 LEU A C 1
ATOM 1030 O O . LEU A 1 135 ? 12.242 18.578 16.344 1 92.56 135 LEU A O 1
ATOM 1034 N N . ILE A 1 136 ? 10.609 18.109 14.977 1 90.25 136 ILE A N 1
ATOM 1035 C CA . ILE A 1 136 ? 11.383 18.484 13.797 1 90.25 136 ILE A CA 1
ATOM 1036 C C . ILE A 1 136 ? 11.719 19.969 13.844 1 90.25 136 ILE A C 1
ATOM 1038 O O . ILE A 1 136 ? 12.852 20.375 13.57 1 90.25 136 ILE A O 1
ATOM 1042 N N . GLU A 1 137 ? 10.75 20.75 14.188 1 88.44 137 GLU A N 1
ATOM 1043 C CA . GLU A 1 137 ? 10.961 22.188 14.297 1 88.44 137 GLU A CA 1
ATOM 1044 C C . GLU A 1 137 ? 11.969 22.516 15.398 1 88.44 137 GLU A C 1
ATOM 1046 O O . GLU A 1 137 ? 12.82 23.391 15.219 1 88.44 137 GLU A O 1
ATOM 1051 N N . ALA A 1 138 ? 11.883 21.766 16.453 1 87.56 138 ALA A N 1
ATOM 1052 C CA . ALA A 1 138 ? 12.805 21.984 17.578 1 87.56 138 ALA A CA 1
ATOM 1053 C C . ALA A 1 138 ? 14.234 21.641 17.172 1 87.56 138 ALA A C 1
ATOM 1055 O O . ALA A 1 138 ? 15.172 22.359 17.516 1 87.56 138 ALA A O 1
ATOM 1056 N N . ARG A 1 139 ? 14.414 20.625 16.562 1 82.5 139 ARG A N 1
ATOM 1057 C CA . ARG A 1 139 ? 15.742 20.188 16.125 1 82.5 139 ARG A CA 1
ATOM 1058 C C . ARG A 1 139 ? 16.344 21.188 15.148 1 82.5 139 ARG A C 1
ATOM 1060 O O . ARG A 1 139 ? 17.547 21.453 15.188 1 82.5 139 ARG A O 1
ATOM 1067 N N . ARG A 1 140 ? 15.461 21.75 14.359 1 82.75 140 ARG A N 1
ATOM 1068 C CA . ARG A 1 140 ? 15.906 22.734 13.383 1 82.75 140 ARG A CA 1
ATOM 1069 C C . ARG A 1 140 ? 16.391 24 14.07 1 82.75 140 ARG A C 1
ATOM 1071 O O . ARG A 1 140 ? 17.375 24.609 13.633 1 82.75 140 ARG A O 1
ATOM 1078 N N . LEU A 1 141 ? 15.781 24.344 15.102 1 82.19 141 LEU A N 1
ATOM 1079 C CA . LEU A 1 141 ? 16.141 25.547 15.852 1 82.19 141 LEU A CA 1
ATOM 1080 C C . LEU A 1 141 ? 17.469 25.344 16.578 1 82.19 141 LEU A C 1
ATOM 1082 O O . LEU A 1 141 ? 18.281 26.281 16.656 1 82.19 141 LEU A O 1
ATOM 1086 N N . ILE A 1 142 ? 17.75 24.172 17.016 1 84.06 142 ILE A N 1
ATOM 1087 C CA . ILE A 1 142 ? 18.984 23.875 17.734 1 84.06 142 ILE A CA 1
ATOM 1088 C C . ILE A 1 142 ? 20.156 23.844 16.766 1 84.06 142 ILE A C 1
ATOM 1090 O O . ILE A 1 142 ? 21.25 24.312 17.078 1 84.06 142 ILE A O 1
ATOM 1094 N N . GLN A 1 143 ? 19.969 23.234 15.641 1 73.25 143 GLN A N 1
ATOM 1095 C CA . GLN A 1 143 ? 21.031 23.141 14.648 1 73.25 143 GLN A CA 1
ATOM 1096 C C . GLN A 1 143 ? 21.422 24.516 14.117 1 73.25 143 GLN A C 1
ATOM 1098 O O . GLN A 1 143 ? 22.562 24.75 13.75 1 73.25 143 GLN A O 1
ATOM 1103 N N . LEU A 1 144 ? 20.469 25.422 14.133 1 73.38 144 LEU A N 1
ATOM 1104 C CA . LEU A 1 144 ? 20.734 26.766 13.641 1 73.38 144 LEU A CA 1
ATOM 1105 C C . LEU A 1 144 ? 21.391 27.625 14.719 1 73.38 144 LEU A C 1
ATOM 1107 O O . LEU A 1 144 ? 21.969 28.672 14.422 1 73.38 144 LEU A O 1
ATOM 1111 N N . GLU A 1 145 ? 21.203 27.391 15.969 1 64.44 145 GLU A N 1
ATOM 1112 C CA . GLU A 1 145 ? 21.859 28.172 17.016 1 64.44 145 GLU A CA 1
ATOM 1113 C C . GLU A 1 145 ? 23.375 27.953 16.984 1 64.44 145 GLU A C 1
ATOM 1115 O O . GLU A 1 145 ? 23.844 26.812 17.141 1 64.44 145 GLU A O 1
ATOM 1120 N N . PRO A 1 146 ? 24.172 28.859 16.531 1 57.5 146 PRO A N 1
ATOM 1121 C CA . PRO A 1 146 ? 25.641 28.812 16.609 1 57.5 146 PRO A CA 1
ATOM 1122 C C . PRO A 1 146 ? 26.141 28.562 18.031 1 57.5 146 PRO A C 1
ATOM 1124 O O . PRO A 1 146 ? 25.5 28.984 19 1 57.5 146 PRO A O 1
ATOM 1127 N N . THR A 1 147 ? 26.75 27.312 18.281 1 50.25 147 THR A N 1
ATOM 1128 C CA . THR A 1 147 ? 27.531 27.328 19.516 1 50.25 147 THR A CA 1
ATOM 1129 C C . THR A 1 147 ? 28.312 28.641 19.641 1 50.25 147 THR A C 1
ATOM 1131 O O . THR A 1 147 ? 29.172 28.938 18.797 1 50.25 147 THR A O 1
ATOM 1134 N N . GLY A 1 148 ? 27.812 29.609 20.156 1 34.06 148 GLY A N 1
ATOM 1135 C CA . GLY A 1 148 ? 28.719 30.672 20.562 1 34.06 148 GLY A CA 1
ATOM 1136 C C . GLY A 1 148 ? 29.953 30.172 21.297 1 34.06 148 GLY A C 1
ATOM 1137 O O . GLY A 1 148 ? 29.906 29.109 21.938 1 34.06 148 GLY A O 1
ATOM 1138 N N . MET B 1 1 ? -7.262 -0.114 -4.871 1 82.25 1 MET B N 1
ATOM 1139 C CA . MET B 1 1 ? -6.336 -1.183 -5.246 1 82.25 1 MET B CA 1
ATOM 1140 C C . MET B 1 1 ? -5.023 -0.609 -5.773 1 82.25 1 MET B C 1
ATOM 1142 O O . MET B 1 1 ? -5.027 0.343 -6.555 1 82.25 1 MET B O 1
ATOM 1146 N N . TRP B 1 2 ? -3.906 -1.058 -5.078 1 88.5 2 TRP B N 1
ATOM 1147 C CA . TRP B 1 2 ? -2.668 -0.431 -5.527 1 88.5 2 TRP B CA 1
ATOM 1148 C C . TRP B 1 2 ? -1.697 -1.473 -6.074 1 88.5 2 TRP B C 1
ATOM 1150 O O . TRP B 1 2 ? -0.602 -1.133 -6.523 1 88.5 2 TRP B O 1
ATOM 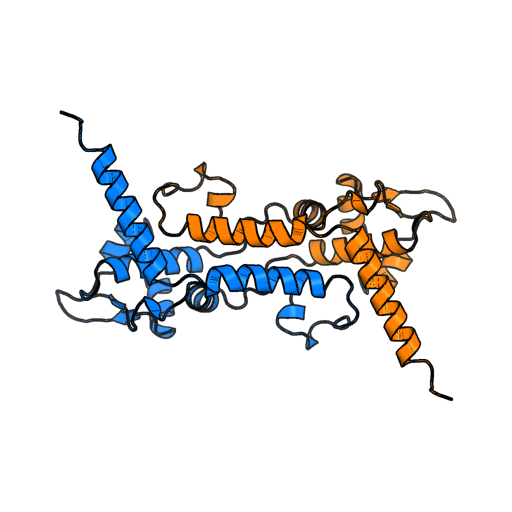1160 N N . VAL B 1 3 ? -2.139 -2.723 -6.051 1 94.31 3 VAL B N 1
ATOM 1161 C CA . VAL B 1 3 ? -1.408 -3.775 -6.75 1 94.31 3 VAL B CA 1
ATOM 1162 C C . VAL B 1 3 ? -2.096 -4.086 -8.078 1 94.31 3 VAL B C 1
ATOM 1164 O O . VAL B 1 3 ? -3.291 -4.387 -8.109 1 94.31 3 VAL B O 1
ATOM 1167 N N . SER B 1 4 ? -1.344 -3.975 -9.125 1 94.69 4 SER B N 1
ATOM 1168 C CA . SER B 1 4 ? -1.915 -4.184 -10.453 1 94.69 4 SER B CA 1
ATOM 1169 C C . SER B 1 4 ? -2.35 -5.633 -10.641 1 94.69 4 SER B C 1
ATOM 1171 O O . SER B 1 4 ? -1.862 -6.531 -9.953 1 94.69 4 SER B O 1
ATOM 1173 N N . THR B 1 5 ? -3.248 -5.863 -11.602 1 93.12 5 THR B N 1
ATOM 1174 C CA . THR B 1 5 ? -3.654 -7.219 -11.961 1 93.12 5 THR B CA 1
ATOM 1175 C C . THR B 1 5 ? -2.467 -8.016 -12.492 1 93.12 5 THR B C 1
ATOM 1177 O O . THR B 1 5 ? -2.377 -9.227 -12.273 1 93.12 5 THR B O 1
ATOM 1180 N N . LYS B 1 6 ? -1.545 -7.328 -13.117 1 96 6 LYS B N 1
ATOM 1181 C CA . LYS B 1 6 ? -0.353 -7.984 -13.648 1 96 6 LYS B CA 1
ATOM 1182 C C . LYS B 1 6 ? 0.453 -8.641 -12.531 1 96 6 LYS B C 1
ATOM 1184 O O . LYS B 1 6 ? 0.863 -9.797 -12.648 1 96 6 LYS B O 1
ATOM 1189 N N . ALA B 1 7 ? 0.646 -7.879 -11.508 1 96.75 7 ALA B N 1
ATOM 1190 C CA . ALA B 1 7 ? 1.413 -8.406 -10.383 1 96.75 7 ALA B CA 1
ATOM 1191 C C . ALA B 1 7 ? 0.652 -9.523 -9.68 1 96.75 7 ALA B C 1
ATOM 1193 O O . ALA B 1 7 ? 1.246 -10.523 -9.266 1 96.75 7 ALA B O 1
ATOM 1194 N N . GLN B 1 8 ? -0.628 -9.375 -9.57 1 95.31 8 GLN B N 1
ATOM 1195 C CA . GLN B 1 8 ? -1.455 -10.391 -8.93 1 95.31 8 GLN B CA 1
ATOM 1196 C C . GLN B 1 8 ? -1.422 -11.695 -9.719 1 95.31 8 GLN B C 1
ATOM 1198 O O . GLN B 1 8 ? -1.132 -12.758 -9.156 1 95.31 8 GLN B O 1
ATOM 1203 N N . TYR B 1 9 ? -1.652 -11.547 -10.977 1 96.06 9 TYR B N 1
ATOM 1204 C CA . TYR B 1 9 ? -1.687 -12.727 -11.836 1 96.06 9 TYR B CA 1
ATOM 1205 C C . TYR B 1 9 ? -0.302 -13.352 -11.953 1 96.06 9 TYR B C 1
ATOM 1207 O O . TYR B 1 9 ? -0.173 -14.578 -12.047 1 96.06 9 TYR B O 1
ATOM 1215 N N . GLY B 1 10 ? 0.656 -12.5 -11.992 1 97.75 10 GLY B N 1
ATOM 1216 C CA . GLY B 1 10 ? 2.014 -13.016 -12.062 1 97.75 10 GLY B CA 1
ATOM 1217 C C . GLY B 1 10 ? 2.375 -13.906 -10.891 1 97.75 10 GLY B C 1
ATOM 1218 O O . GLY B 1 10 ? 2.941 -14.984 -11.07 1 97.75 10 GLY B O 1
ATOM 1219 N N . LEU B 1 11 ? 2.008 -13.469 -9.773 1 97.81 11 LEU B N 1
ATOM 1220 C CA . LEU B 1 11 ? 2.287 -14.25 -8.578 1 97.81 11 LEU B CA 1
ATOM 1221 C C . LEU B 1 11 ? 1.521 -15.57 -8.594 1 97.81 11 LEU B C 1
ATOM 1223 O O . LEU B 1 11 ? 2.082 -16.625 -8.289 1 97.81 11 LEU B O 1
ATOM 1227 N N . ARG B 1 12 ? 0.288 -15.516 -8.961 1 96.31 12 ARG B N 1
ATOM 1228 C CA . ARG B 1 12 ? -0.54 -16.719 -9.039 1 96.31 12 ARG B CA 1
ATOM 1229 C C . ARG B 1 12 ? 0.003 -17.688 -10.086 1 96.31 12 ARG B C 1
ATOM 1231 O O . ARG B 1 12 ? -0.009 -18.906 -9.875 1 96.31 12 ARG B O 1
ATOM 1238 N N . ALA B 1 13 ? 0.443 -17.125 -11.188 1 97.62 13 ALA B N 1
ATOM 1239 C CA . ALA B 1 13 ? 1.014 -17.953 -12.25 1 97.62 13 ALA B CA 1
ATOM 1240 C C . ALA B 1 13 ? 2.264 -18.672 -11.766 1 97.62 13 ALA B C 1
ATOM 1242 O O . ALA B 1 13 ? 2.441 -19.859 -12.047 1 97.62 13 ALA B O 1
ATOM 1243 N N . LEU B 1 14 ? 3.066 -17.984 -11.039 1 98.25 14 LEU B N 1
ATOM 1244 C CA . LEU B 1 14 ? 4.285 -18.594 -10.516 1 98.25 14 LEU B CA 1
ATOM 1245 C C . LEU B 1 14 ? 3.955 -19.734 -9.555 1 98.25 14 LEU B C 1
ATOM 1247 O O . LEU B 1 14 ? 4.629 -20.766 -9.562 1 98.25 14 LEU B O 1
ATOM 1251 N N . VAL B 1 15 ? 2.955 -19.5 -8.773 1 97.88 15 VAL B N 1
ATOM 1252 C CA . VAL B 1 15 ? 2.529 -20.547 -7.844 1 97.88 15 VAL B CA 1
ATOM 1253 C C . VAL B 1 15 ? 2.094 -21.781 -8.625 1 97.88 15 VAL B C 1
ATOM 1255 O O . VAL B 1 15 ? 2.488 -22.906 -8.297 1 97.88 15 VAL B O 1
ATOM 1258 N N . GLU B 1 16 ? 1.333 -21.562 -9.68 1 96.56 16 GLU B N 1
ATOM 1259 C CA . GLU B 1 16 ? 0.847 -22.672 -10.508 1 96.56 16 GLU B CA 1
ATOM 1260 C C . GLU B 1 16 ? 2.004 -23.438 -11.133 1 96.56 16 GLU B C 1
ATOM 1262 O O . GLU B 1 16 ? 2.002 -24.672 -11.156 1 96.56 16 GLU B O 1
ATOM 1267 N N . ILE B 1 17 ? 2.908 -22.703 -11.617 1 97.69 17 ILE B N 1
ATOM 1268 C CA . ILE B 1 17 ? 4.07 -23.328 -12.242 1 97.69 17 ILE B CA 1
ATOM 1269 C C . ILE B 1 17 ? 4.875 -24.094 -11.195 1 97.69 17 ILE B C 1
ATOM 1271 O O . ILE B 1 17 ? 5.32 -25.219 -11.445 1 97.69 17 ILE B O 1
ATOM 1275 N N . GLY B 1 18 ? 5.039 -23.5 -10.031 1 97.44 18 GLY B N 1
ATOM 1276 C CA . GLY B 1 18 ? 5.797 -24.109 -8.953 1 97.44 18 GLY B CA 1
ATOM 1277 C C . GLY B 1 18 ? 5.148 -25.375 -8.414 1 97.44 18 GLY B C 1
ATOM 1278 O O . GLY B 1 18 ? 5.836 -26.281 -7.938 1 97.44 18 GLY B O 1
ATOM 1279 N N . LEU B 1 19 ? 3.826 -25.438 -8.438 1 95.69 19 LEU B N 1
ATOM 1280 C CA . LEU B 1 19 ? 3.072 -26.594 -7.969 1 95.69 19 LEU B CA 1
ATOM 1281 C C . LEU B 1 19 ? 3.449 -27.844 -8.758 1 95.69 19 LEU B C 1
ATOM 1283 O O . LEU B 1 19 ? 3.381 -28.953 -8.227 1 95.69 19 LEU B O 1
ATOM 1287 N N . ARG B 1 20 ? 3.861 -27.656 -9.953 1 94.06 20 ARG B N 1
ATOM 1288 C CA . ARG B 1 20 ? 4.109 -28.766 -10.859 1 94.06 20 ARG B CA 1
ATOM 1289 C C . ARG B 1 20 ? 5.605 -29 -11.047 1 94.06 20 ARG B C 1
ATOM 1291 O O . ARG B 1 20 ? 6.016 -29.781 -11.906 1 94.06 20 ARG B O 1
ATOM 1298 N N . ALA B 1 21 ? 6.367 -28.312 -10.266 1 93.5 21 ALA B N 1
ATOM 1299 C CA . ALA B 1 21 ? 7.812 -28.516 -10.344 1 93.5 21 ALA B CA 1
ATOM 1300 C C . ALA B 1 21 ? 8.18 -29.969 -10.078 1 93.5 21 ALA B C 1
ATOM 1302 O O . ALA B 1 21 ? 7.555 -30.641 -9.242 1 93.5 21 ALA B O 1
ATOM 1303 N N . PRO B 1 22 ? 9.164 -30.531 -10.844 1 93 22 PRO B N 1
ATOM 1304 C CA . PRO B 1 22 ? 10.109 -29.875 -11.734 1 93 22 PRO B CA 1
ATOM 1305 C C . PRO B 1 22 ? 9.664 -29.891 -13.195 1 93 22 PRO B C 1
ATOM 1307 O O . PRO B 1 22 ? 10.414 -29.5 -14.086 1 93 22 PRO B O 1
ATOM 1310 N N . GLU B 1 23 ? 8.445 -30.328 -13.469 1 94.69 23 GLU B N 1
ATOM 1311 C CA . GLU B 1 23 ? 7.945 -30.422 -14.836 1 94.69 23 GLU B CA 1
ATOM 1312 C C . GLU B 1 23 ? 7.676 -29.031 -15.414 1 94.69 23 GLU B C 1
ATOM 1314 O O . GLU B 1 23 ? 7.301 -28.109 -14.688 1 94.69 23 GLU B O 1
ATOM 1319 N N . ALA B 1 24 ? 7.836 -28.953 -16.719 1 97.31 24 ALA B N 1
ATOM 1320 C CA . ALA B 1 24 ? 7.426 -27.75 -17.422 1 97.31 24 ALA B CA 1
ATOM 1321 C C . ALA B 1 24 ? 5.91 -27.688 -17.594 1 97.31 24 ALA B C 1
ATOM 1323 O O . ALA B 1 24 ? 5.27 -28.719 -17.844 1 97.31 24 ALA B O 1
ATOM 1324 N N . VAL B 1 25 ? 5.391 -26.5 -17.406 1 97.31 25 VAL B N 1
ATOM 1325 C CA . VAL B 1 25 ? 3.943 -26.328 -17.469 1 97.31 25 VAL B CA 1
ATOM 1326 C C . VAL B 1 25 ? 3.566 -25.453 -18.656 1 97.31 25 VAL B C 1
ATOM 1328 O O . VAL B 1 25 ? 4.02 -24.312 -18.781 1 97.31 25 VAL B O 1
ATOM 1331 N N . PRO B 1 26 ? 2.734 -26.047 -19.547 1 97.19 26 PRO B N 1
ATOM 1332 C CA . PRO B 1 26 ? 2.234 -25.188 -20.625 1 97.19 26 PRO B CA 1
ATOM 1333 C C . PRO B 1 26 ? 1.424 -24 -20.125 1 97.19 26 PRO B C 1
ATOM 1335 O O . PRO B 1 26 ? 0.618 -24.141 -19.203 1 97.19 26 PRO B O 1
ATOM 1338 N N . LEU B 1 27 ? 1.601 -22.812 -20.734 1 95.94 27 LEU B N 1
ATOM 1339 C CA . LEU B 1 27 ? 0.925 -21.594 -20.297 1 95.94 27 LEU B CA 1
ATOM 1340 C C . LEU B 1 27 ? -0.589 -21.75 -20.391 1 95.94 27 LEU B C 1
ATOM 1342 O O . LEU B 1 27 ? -1.327 -21.188 -19.594 1 95.94 27 LEU B O 1
ATOM 1346 N N . LYS B 1 28 ? -0.987 -22.5 -21.406 1 95.94 28 LYS B N 1
ATOM 1347 C CA . LYS B 1 28 ? -2.418 -22.719 -21.594 1 95.94 28 LYS B CA 1
ATOM 1348 C C . LYS B 1 28 ? -3.041 -23.344 -20.344 1 95.94 28 LYS B C 1
ATOM 1350 O O . LYS B 1 28 ? -4.164 -23 -19.969 1 95.94 28 LYS B O 1
ATOM 1355 N N . GLU B 1 29 ? -2.367 -24.25 -19.75 1 96.25 29 GLU B N 1
ATOM 1356 C CA . GLU B 1 29 ? -2.861 -24.891 -18.531 1 96.25 29 GLU B CA 1
ATOM 1357 C C . GLU B 1 29 ? -2.896 -23.922 -17.359 1 96.25 29 GLU B C 1
ATOM 1359 O O . GLU B 1 29 ? -3.83 -23.938 -16.562 1 96.25 29 GLU B O 1
ATOM 1364 N N . VAL B 1 30 ? -1.9 -23.094 -17.25 1 96.38 30 VAL B N 1
ATOM 1365 C CA . VAL B 1 30 ? -1.849 -22.078 -16.219 1 96.38 30 VAL B CA 1
ATOM 1366 C C . VAL B 1 30 ? -2.998 -21.078 -16.391 1 96.38 30 VAL B C 1
ATOM 1368 O O . VAL B 1 30 ? -3.686 -20.734 -15.43 1 96.38 30 VAL B O 1
ATOM 1371 N N . ALA B 1 31 ? -3.188 -20.625 -17.625 1 96.88 31 ALA B N 1
ATOM 1372 C CA . ALA B 1 31 ? -4.258 -19.688 -17.953 1 96.88 31 ALA B CA 1
ATOM 1373 C C . ALA B 1 31 ? -5.621 -20.25 -17.562 1 96.88 31 ALA B C 1
ATOM 1375 O O . ALA B 1 31 ? -6.434 -19.547 -16.953 1 96.88 31 ALA B O 1
ATOM 1376 N N . GLU B 1 32 ? -5.859 -21.5 -17.844 1 94.69 32 GLU B N 1
ATOM 1377 C CA . GLU B 1 32 ? -7.121 -22.172 -17.547 1 94.69 32 GLU B CA 1
ATOM 1378 C C . GLU B 1 32 ? -7.309 -22.312 -16.031 1 94.69 32 GLU B C 1
ATOM 1380 O O . GLU B 1 32 ? -8.391 -22.047 -15.508 1 94.69 32 GLU B O 1
ATOM 1385 N N . ALA B 1 33 ? -6.305 -22.734 -15.406 1 91.69 33 ALA B N 1
ATOM 1386 C CA . ALA B 1 33 ? -6.371 -22.984 -13.969 1 91.69 33 ALA B CA 1
ATOM 1387 C C . ALA B 1 33 ? -6.656 -21.688 -13.203 1 91.69 33 ALA B C 1
ATOM 1389 O O . ALA B 1 33 ? -7.352 -21.719 -12.18 1 91.69 33 ALA B O 1
ATOM 1390 N N . GLN B 1 34 ? -6.145 -20.531 -13.734 1 91.56 34 GLN B N 1
ATOM 1391 C CA . GLN B 1 34 ? -6.207 -19.281 -12.977 1 91.56 34 GLN B CA 1
ATOM 1392 C C . GLN B 1 34 ? -7.215 -18.312 -13.586 1 91.56 34 GLN B C 1
ATOM 1394 O O . GLN B 1 34 ? -7.449 -17.234 -13.047 1 91.56 34 GLN B O 1
ATOM 1399 N N . GLY B 1 35 ? -7.832 -18.719 -14.664 1 91.19 35 GLY B N 1
ATOM 1400 C CA . GLY B 1 35 ? -8.82 -17.875 -15.305 1 91.19 35 GLY B CA 1
ATOM 1401 C C . GLY B 1 35 ? -8.227 -16.594 -15.875 1 91.19 35 GLY B C 1
ATOM 1402 O O . GLY B 1 35 ? -8.781 -15.516 -15.695 1 91.19 35 GLY B O 1
ATOM 1403 N N . ILE B 1 36 ? -7.078 -16.703 -16.422 1 93.38 36 ILE B N 1
ATOM 1404 C CA . ILE B 1 36 ? -6.383 -15.594 -17.078 1 93.38 36 ILE B CA 1
ATOM 1405 C C . ILE B 1 36 ? -6.359 -15.82 -18.594 1 93.38 36 ILE B C 1
ATOM 1407 O O . ILE B 1 36 ? -6.199 -16.953 -19.047 1 93.38 36 ILE B O 1
ATOM 1411 N N . SER B 1 37 ? -6.586 -14.773 -19.328 1 96.19 37 SER B N 1
ATOM 1412 C CA . SER B 1 37 ? -6.484 -14.953 -20.781 1 96.19 37 SER B CA 1
ATOM 1413 C C . SER B 1 37 ? -5.074 -15.367 -21.188 1 96.19 37 SER B C 1
ATOM 1415 O O . SER B 1 37 ? -4.09 -14.914 -20.594 1 96.19 37 SER B O 1
ATOM 1417 N N . GLN B 1 38 ? -5.062 -16.188 -22.188 1 95.75 38 GLN B N 1
ATOM 1418 C CA . GLN B 1 38 ? -3.768 -16.672 -22.656 1 95.75 38 GLN B CA 1
ATOM 1419 C C . GLN B 1 38 ? -2.898 -15.516 -23.141 1 95.75 38 GLN B C 1
ATOM 1421 O O . GLN B 1 38 ? -1.694 -15.484 -22.891 1 95.75 38 GLN B O 1
ATOM 1426 N N . HIS B 1 39 ? -3.477 -14.609 -23.797 1 97.12 39 HIS B N 1
ATOM 1427 C CA . HIS B 1 39 ? -2.746 -13.453 -24.297 1 97.12 39 HIS B CA 1
ATOM 1428 C C . HIS B 1 39 ? -2.141 -12.633 -23.172 1 97.12 39 HIS B C 1
ATOM 1430 O O . HIS B 1 39 ? -0.961 -12.273 -23.219 1 97.12 39 HIS B O 1
ATOM 1436 N N . TYR B 1 40 ? -2.924 -12.398 -22.266 1 97.31 40 TYR B N 1
ATOM 1437 C CA . TYR B 1 40 ? -2.461 -11.617 -21.125 1 97.31 40 TYR B CA 1
ATOM 1438 C C . TYR B 1 40 ? -1.377 -12.359 -20.359 1 97.31 40 TYR B C 1
ATOM 1440 O O . TYR B 1 40 ? -0.376 -11.766 -19.953 1 97.31 40 TYR B O 1
ATOM 1448 N N . LEU B 1 41 ? -1.558 -13.656 -20.172 1 97.94 41 LEU B N 1
ATOM 1449 C CA . LEU B 1 41 ? -0.59 -14.469 -19.438 1 97.94 41 LEU B CA 1
ATOM 1450 C C . LEU B 1 41 ? 0.737 -14.539 -20.188 1 97.94 41 LEU B C 1
ATOM 1452 O O . LEU B 1 41 ? 1.802 -14.594 -19.562 1 97.94 41 LEU B O 1
ATOM 1456 N N . GLU B 1 42 ? 0.719 -14.516 -21.438 1 97.81 42 GLU B N 1
ATOM 1457 C CA . GLU B 1 42 ? 1.942 -14.516 -22.234 1 97.81 42 GLU B CA 1
ATOM 1458 C C . GLU B 1 42 ? 2.785 -13.273 -21.953 1 97.81 42 GLU B C 1
ATOM 1460 O O . GLU B 1 42 ? 4.012 -13.359 -21.859 1 97.81 42 GLU B O 1
ATOM 1465 N N . GLN B 1 43 ? 2.15 -12.164 -21.828 1 98 43 GLN B N 1
ATOM 1466 C CA . GLN B 1 43 ? 2.842 -10.922 -21.484 1 98 43 GLN B CA 1
ATOM 1467 C C . GLN B 1 43 ? 3.457 -10.992 -20.094 1 98 43 GLN B C 1
ATOM 1469 O O . GLN B 1 43 ? 4.598 -10.578 -19.891 1 98 43 GLN B O 1
ATOM 1474 N N . ILE B 1 44 ? 2.707 -11.492 -19.234 1 98.31 44 ILE B N 1
ATOM 1475 C CA . ILE B 1 44 ? 3.172 -11.641 -17.859 1 98.31 44 ILE B CA 1
ATOM 1476 C C . ILE B 1 44 ? 4.348 -12.617 -17.812 1 98.31 44 ILE B C 1
ATOM 1478 O O . ILE B 1 44 ? 5.359 -12.344 -17.156 1 98.31 44 ILE B O 1
ATOM 1482 N N . ALA B 1 45 ? 4.188 -13.734 -18.531 1 98.19 45 ALA B N 1
ATOM 1483 C CA . ALA B 1 45 ? 5.234 -14.75 -18.578 1 98.19 45 ALA B CA 1
ATOM 1484 C C . ALA B 1 45 ? 6.531 -14.18 -19.141 1 98.19 45 ALA B C 1
ATOM 1486 O O . ALA B 1 45 ? 7.621 -14.531 -18.703 1 98.19 45 ALA B O 1
ATOM 1487 N N . ALA B 1 46 ? 6.387 -13.383 -20.109 1 98.19 46 ALA B N 1
ATOM 1488 C CA . ALA B 1 46 ? 7.559 -12.742 -20.688 1 98.19 46 ALA B CA 1
ATOM 1489 C C . ALA B 1 46 ? 8.305 -11.906 -19.656 1 98.19 46 ALA B C 1
ATOM 1491 O O . ALA B 1 46 ? 9.539 -11.938 -19.594 1 98.19 46 ALA B O 1
ATOM 1492 N N . GLN B 1 47 ? 7.598 -11.195 -18.875 1 98.25 47 GLN B N 1
ATOM 1493 C CA . GLN B 1 47 ? 8.211 -10.359 -17.859 1 98.25 47 GLN B CA 1
ATOM 1494 C C . GLN B 1 47 ? 8.812 -11.219 -16.75 1 98.25 47 GLN B C 1
ATOM 1496 O O . GLN B 1 47 ? 9.906 -10.922 -16.25 1 98.25 47 GLN B O 1
ATOM 1501 N N . LEU B 1 48 ? 8.117 -12.242 -16.359 1 98.62 48 LEU B N 1
ATOM 1502 C CA . LEU B 1 48 ? 8.625 -13.156 -15.344 1 98.62 48 LEU B CA 1
ATOM 1503 C C . LEU B 1 48 ? 9.914 -13.82 -15.812 1 98.62 48 LEU B C 1
ATOM 1505 O O . LEU B 1 48 ? 10.844 -14.023 -15.023 1 98.62 48 LEU B O 1
ATOM 1509 N N . ARG B 1 49 ? 9.93 -14.18 -17.094 1 98.5 49 ARG B N 1
ATOM 1510 C CA . ARG B 1 49 ? 11.125 -14.789 -17.672 1 98.5 49 ARG B CA 1
ATOM 1511 C C . ARG B 1 49 ? 12.289 -13.805 -17.688 1 98.5 49 ARG B C 1
ATOM 1513 O O . ARG B 1 49 ? 13.414 -14.164 -17.312 1 98.5 49 ARG B O 1
ATOM 1520 N N . ARG B 1 50 ? 12.023 -12.594 -18.047 1 98.19 50 ARG B N 1
ATOM 1521 C CA . ARG B 1 50 ? 13.062 -11.562 -18.078 1 98.19 50 ARG B CA 1
ATOM 1522 C C . ARG B 1 50 ? 13.609 -11.305 -16.672 1 98.19 50 ARG B C 1
ATOM 1524 O O . ARG B 1 50 ? 14.805 -11.023 -16.516 1 98.19 50 ARG B O 1
ATOM 1531 N N . ALA B 1 51 ? 12.742 -11.391 -15.758 1 98.19 51 ALA B N 1
ATOM 1532 C CA . ALA B 1 51 ? 13.133 -11.125 -14.375 1 98.19 51 ALA B CA 1
ATOM 1533 C C . ALA B 1 51 ? 13.852 -12.328 -13.773 1 98.19 51 ALA B C 1
ATOM 1535 O O . ALA B 1 51 ? 14.359 -12.258 -12.648 1 98.19 51 ALA B O 1
ATOM 1536 N N . GLY B 1 52 ? 13.836 -13.438 -14.406 1 98.31 52 GLY B N 1
ATOM 1537 C CA . GLY B 1 52 ? 14.617 -14.594 -14 1 98.31 52 GLY B CA 1
ATOM 1538 C C . GLY B 1 52 ? 13.859 -15.539 -13.086 1 98.31 52 GLY B C 1
ATOM 1539 O O . GLY B 1 52 ? 14.461 -16.375 -12.406 1 98.31 52 GLY B O 1
ATOM 1540 N N . PHE B 1 53 ? 12.523 -15.438 -13.094 1 98.62 53 PHE B N 1
ATOM 1541 C CA . PHE B 1 53 ? 11.75 -16.281 -12.188 1 98.62 53 PHE B CA 1
ATOM 1542 C C . PHE B 1 53 ? 11.375 -17.594 -12.859 1 98.62 53 PHE B C 1
ATOM 1544 O O . PHE B 1 53 ? 11.195 -18.609 -12.18 1 98.62 53 PHE B O 1
ATOM 1551 N N . ILE B 1 54 ? 11.273 -17.562 -14.219 1 98.62 54 ILE B N 1
ATOM 1552 C CA . ILE B 1 54 ? 10.945 -18.781 -14.961 1 98.62 54 ILE B CA 1
ATOM 1553 C C . ILE B 1 54 ? 11.812 -18.875 -16.203 1 98.62 54 ILE B C 1
ATOM 1555 O O . ILE B 1 54 ? 12.438 -17.891 -16.609 1 98.62 54 ILE B O 1
ATOM 1559 N N . ARG B 1 55 ? 11.844 -20.031 -16.734 1 97.94 55 ARG B N 1
ATOM 1560 C CA . ARG B 1 55 ? 12.508 -20.281 -18.016 1 97.94 55 ARG B CA 1
ATOM 1561 C C . ARG B 1 55 ? 11.625 -21.109 -18.938 1 97.94 55 ARG B C 1
ATOM 1563 O O . ARG B 1 55 ? 10.789 -21.891 -18.484 1 97.94 55 ARG B O 1
ATOM 1570 N N . SER B 1 56 ? 11.852 -20.969 -20.219 1 96.81 56 SER B N 1
ATOM 1571 C CA . SER B 1 56 ? 11.062 -21.688 -21.219 1 96.81 56 SER B CA 1
ATOM 1572 C C . SER B 1 56 ? 11.727 -23 -21.578 1 96.81 56 SER B C 1
ATOM 1574 O O . SER B 1 56 ? 12.953 -23.094 -21.641 1 96.81 56 SER B O 1
ATOM 1576 N N . VAL B 1 57 ? 10.922 -24 -21.734 1 96.06 57 VAL B N 1
ATOM 1577 C CA . VAL B 1 57 ? 11.328 -25.297 -22.234 1 96.06 57 VAL B CA 1
ATOM 1578 C C . VAL B 1 57 ? 10.609 -25.578 -23.562 1 96.06 57 VAL B C 1
ATOM 1580 O O . VAL B 1 57 ? 9.383 -25.516 -23.625 1 96.06 57 VAL B O 1
ATOM 1583 N N . ARG B 1 58 ? 11.383 -25.891 -24.531 1 93.81 58 ARG B N 1
ATOM 1584 C CA . ARG B 1 58 ? 10.812 -26.141 -25.859 1 93.81 58 ARG B CA 1
ATOM 1585 C C . ARG B 1 58 ? 10.414 -27.594 -26.016 1 93.81 58 ARG B C 1
ATOM 1587 O O . ARG B 1 58 ? 10.883 -28.453 -25.281 1 93.81 58 ARG B O 1
ATOM 1594 N N . GLY B 1 59 ? 9.617 -27.953 -27.016 1 90.5 59 GLY B N 1
ATOM 1595 C CA . GLY B 1 59 ? 9.25 -29.312 -27.391 1 90.5 59 GLY B CA 1
ATOM 1596 C C . GLY B 1 59 ? 7.84 -29.688 -26.984 1 90.5 59 GLY B C 1
ATOM 1597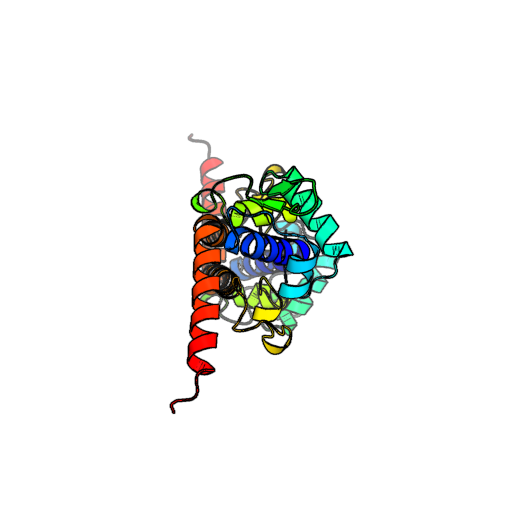 O O . GLY B 1 59 ? 7.145 -28.891 -26.344 1 90.5 59 GLY B O 1
ATOM 1598 N N . ALA B 1 60 ? 7.371 -30.875 -27.25 1 87 60 ALA B N 1
ATOM 1599 C CA . ALA B 1 60 ? 6.016 -31.375 -27.047 1 87 60 ALA B CA 1
ATOM 1600 C C . ALA B 1 60 ? 5.645 -31.359 -25.562 1 87 60 ALA B C 1
ATOM 1602 O O . ALA B 1 60 ? 4.488 -31.125 -25.203 1 87 60 ALA B O 1
ATOM 1603 N N . LYS B 1 61 ? 6.582 -31.594 -24.688 1 89 61 LYS B N 1
ATOM 1604 C CA . LYS B 1 61 ? 6.359 -31.562 -23.25 1 89 61 LYS B CA 1
ATOM 1605 C C . LYS B 1 61 ? 6.926 -30.281 -22.641 1 89 61 LYS B C 1
ATOM 1607 O O . LYS B 1 61 ? 7.391 -30.281 -21.5 1 89 61 LYS B O 1
ATOM 1612 N N . GLY B 1 62 ? 6.816 -29.219 -23.547 1 94 62 GLY B N 1
ATOM 1613 C CA . GLY B 1 62 ? 7.438 -27.984 -23.109 1 94 62 GLY B CA 1
ATOM 1614 C C . GLY B 1 62 ? 6.48 -27.078 -22.344 1 94 62 GLY B C 1
ATOM 1615 O O . GLY B 1 62 ? 5.379 -27.484 -21.984 1 94 62 GLY B O 1
ATOM 1616 N N . GLY B 1 63 ? 7.035 -25.828 -22.031 1 96.75 63 GLY B N 1
ATOM 1617 C CA . GLY B 1 63 ? 6.379 -24.828 -21.203 1 96.75 63 GLY B CA 1
ATOM 1618 C C . GLY B 1 63 ? 7.348 -24.016 -20.375 1 96.75 63 GLY B C 1
ATOM 1619 O O . GLY B 1 63 ? 8.383 -23.562 -20.875 1 96.75 63 GLY B O 1
ATOM 1620 N N . TYR B 1 64 ? 6.859 -23.75 -19.188 1 98 64 TYR B N 1
ATOM 1621 C CA . TYR B 1 64 ? 7.691 -22.953 -18.312 1 98 64 TYR B CA 1
ATOM 1622 C C . TYR B 1 64 ? 7.957 -23.688 -17 1 98 64 TYR B C 1
ATOM 1624 O O . TYR B 1 64 ? 7.098 -24.422 -16.5 1 98 64 TYR B O 1
ATOM 1632 N N . ARG B 1 65 ? 9.094 -23.547 -16.531 1 97.62 65 ARG B N 1
ATOM 1633 C CA . ARG B 1 65 ? 9.43 -24.047 -15.195 1 97.62 65 ARG B CA 1
ATOM 1634 C C . ARG B 1 65 ? 10.117 -22.969 -14.367 1 97.62 65 ARG B C 1
ATOM 1636 O O . ARG B 1 65 ? 10.586 -21.969 -14.906 1 97.62 65 ARG B O 1
ATOM 1643 N N . LEU B 1 66 ? 10.141 -23.125 -13.086 1 98.06 66 LEU B N 1
ATOM 1644 C CA . LEU B 1 66 ? 10.844 -22.172 -12.227 1 98.06 66 LEU B CA 1
ATOM 1645 C C . LEU B 1 66 ? 12.328 -22.141 -12.555 1 98.06 66 LEU B C 1
ATOM 1647 O O . LEU B 1 66 ? 12.938 -23.172 -12.82 1 98.06 66 LEU B O 1
ATOM 1651 N N . ALA B 1 67 ? 12.898 -20.969 -12.562 1 97.88 67 ALA B N 1
ATOM 1652 C CA . ALA B 1 67 ? 14.312 -20.781 -12.891 1 97.88 67 ALA 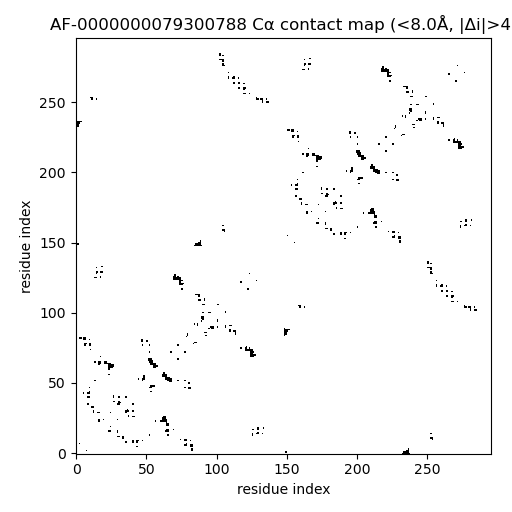B CA 1
ATOM 1653 C C . ALA B 1 67 ? 15.18 -20.906 -11.648 1 97.88 67 ALA B C 1
ATOM 1655 O O . ALA B 1 67 ? 16.406 -21.047 -11.75 1 97.88 67 ALA B O 1
ATOM 1656 N N . CYS B 1 68 ? 14.633 -20.781 -10.477 1 96.38 68 CYS B N 1
ATOM 1657 C CA . CYS B 1 68 ? 15.312 -20.891 -9.188 1 96.38 68 CYS B CA 1
ATOM 1658 C C . CYS B 1 68 ? 14.422 -21.578 -8.156 1 96.38 68 CYS B C 1
ATOM 1660 O O . CYS B 1 68 ? 13.211 -21.656 -8.336 1 96.38 68 CYS B O 1
ATOM 1662 N N . PRO B 1 69 ? 15.047 -22.094 -7.078 1 97.62 69 PRO B N 1
ATOM 1663 C CA . PRO B 1 69 ? 14.227 -22.703 -6.023 1 97.62 69 PRO B CA 1
ATOM 1664 C C . PRO B 1 69 ? 13.211 -21.719 -5.438 1 97.62 69 PRO B C 1
ATOM 1666 O O . PRO B 1 69 ? 13.539 -20.562 -5.176 1 97.62 69 PRO B O 1
ATOM 1669 N N . PRO B 1 70 ? 12 -22.203 -5.211 1 98.38 70 PRO B N 1
ATOM 1670 C CA . PRO B 1 70 ? 10.93 -21.312 -4.766 1 98.38 70 PRO B CA 1
ATOM 1671 C C . PRO B 1 70 ? 11.211 -20.703 -3.393 1 98.38 70 PRO B C 1
ATOM 1673 O O . PRO B 1 70 ? 10.648 -19.656 -3.059 1 98.38 70 PRO B O 1
ATOM 1676 N N . GLU B 1 71 ? 12.047 -21.359 -2.514 1 98.12 71 GLU B N 1
ATOM 1677 C CA . GLU B 1 71 ? 12.344 -20.844 -1.182 1 98.12 71 GLU B CA 1
ATOM 1678 C C . GLU B 1 71 ? 13.227 -19.609 -1.256 1 98.12 71 GLU B C 1
ATOM 1680 O O . GLU B 1 71 ? 13.352 -18.859 -0.281 1 98.12 71 GLU B O 1
ATOM 1685 N N . ARG B 1 72 ? 13.781 -19.359 -2.475 1 97.88 72 ARG B N 1
ATOM 1686 C CA . ARG B 1 72 ? 14.703 -18.25 -2.648 1 97.88 72 ARG B CA 1
ATOM 1687 C C . ARG B 1 72 ? 13.992 -17.047 -3.291 1 97.88 72 ARG B C 1
ATOM 1689 O O . ARG B 1 72 ? 14.602 -15.992 -3.48 1 97.88 72 ARG B O 1
ATOM 1696 N N . VAL B 1 73 ? 12.773 -17.172 -3.707 1 98.44 73 VAL B N 1
ATOM 1697 C CA . VAL B 1 73 ? 11.977 -16.125 -4.348 1 98.44 73 VAL B CA 1
ATOM 1698 C C . VAL B 1 73 ? 10.93 -15.594 -3.363 1 98.44 73 VAL B C 1
ATOM 1700 O O . VAL B 1 73 ? 10.156 -16.375 -2.797 1 98.44 73 VAL B O 1
ATOM 1703 N N . THR B 1 74 ? 10.953 -14.312 -3.189 1 98.75 74 THR B N 1
ATOM 1704 C CA . THR B 1 74 ? 9.961 -13.727 -2.291 1 98.75 74 THR B CA 1
ATOM 1705 C C . THR B 1 74 ? 8.852 -13.047 -3.082 1 98.75 74 THR B C 1
ATOM 1707 O O . THR B 1 74 ? 9.047 -12.672 -4.238 1 98.75 74 THR B O 1
ATOM 1710 N N . ALA B 1 75 ? 7.711 -12.953 -2.422 1 98.75 75 ALA B N 1
ATOM 1711 C CA . ALA B 1 75 ? 6.617 -12.195 -3.029 1 98.75 75 ALA B CA 1
ATOM 1712 C C . ALA B 1 75 ? 7.047 -10.766 -3.348 1 98.75 75 ALA B C 1
ATOM 1714 O O . ALA B 1 75 ? 6.602 -10.188 -4.34 1 98.75 75 ALA B O 1
ATOM 1715 N N . LEU B 1 76 ? 7.926 -10.211 -2.523 1 98.62 76 LEU B N 1
ATOM 1716 C CA . LEU B 1 76 ? 8.414 -8.852 -2.723 1 98.62 76 LEU B CA 1
ATOM 1717 C C . LEU B 1 76 ? 9.133 -8.719 -4.062 1 98.62 76 LEU B C 1
ATOM 1719 O O . LEU B 1 76 ? 8.836 -7.812 -4.844 1 98.62 76 LEU B O 1
ATOM 1723 N N . GLU B 1 77 ? 10.023 -9.641 -4.32 1 98.44 77 GLU B N 1
ATOM 1724 C CA . GLU B 1 77 ? 10.797 -9.602 -5.559 1 98.44 77 GLU B CA 1
ATOM 1725 C C . GLU B 1 77 ? 9.891 -9.711 -6.781 1 98.44 77 GLU B C 1
ATOM 1727 O O . GLU B 1 77 ? 10.086 -9.008 -7.773 1 98.44 77 GLU B O 1
ATOM 1732 N N . VAL B 1 78 ? 8.906 -10.57 -6.68 1 98.62 78 VAL B N 1
ATOM 1733 C CA . VAL B 1 78 ? 8.016 -10.812 -7.812 1 98.62 78 VAL B CA 1
ATOM 1734 C C . VAL B 1 78 ? 7.148 -9.578 -8.062 1 98.62 78 VAL B C 1
ATOM 1736 O O . VAL B 1 78 ? 7.039 -9.102 -9.195 1 98.62 78 VAL B O 1
ATOM 1739 N N . VAL B 1 79 ? 6.559 -9.047 -7.004 1 98 79 VAL B N 1
ATOM 1740 C CA . VAL B 1 79 ? 5.668 -7.902 -7.145 1 98 79 VAL B CA 1
ATOM 1741 C C . VAL B 1 79 ? 6.453 -6.691 -7.645 1 98 79 VAL B C 1
ATOM 1743 O O . VAL B 1 79 ? 6 -5.984 -8.547 1 98 79 VAL B O 1
ATOM 1746 N N . GLU B 1 80 ? 7.656 -6.449 -7.168 1 97.25 80 GLU B N 1
ATOM 1747 C CA . GLU B 1 80 ? 8.469 -5.324 -7.621 1 97.25 80 GLU B CA 1
ATOM 1748 C C . GLU B 1 80 ? 8.852 -5.477 -9.086 1 97.25 80 GLU B C 1
ATOM 1750 O O . GLU B 1 80 ? 8.906 -4.492 -9.828 1 97.25 80 GLU B O 1
ATOM 1755 N N . ALA B 1 81 ? 9.141 -6.688 -9.438 1 97.62 81 ALA B N 1
ATOM 1756 C CA . ALA B 1 81 ? 9.523 -6.938 -10.828 1 97.62 81 ALA B CA 1
ATOM 1757 C C . ALA B 1 81 ? 8.383 -6.598 -11.781 1 97.62 81 ALA B C 1
ATOM 1759 O O . ALA B 1 81 ? 8.625 -6.16 -12.914 1 97.62 81 ALA B O 1
ATOM 1760 N N . LEU B 1 82 ? 7.184 -6.773 -11.359 1 97.31 82 LEU B N 1
ATOM 1761 C CA . LEU B 1 82 ? 6.035 -6.598 -12.234 1 97.31 82 LEU B CA 1
ATOM 1762 C C . LEU B 1 82 ? 5.418 -5.215 -12.055 1 97.31 82 LEU B C 1
ATOM 1764 O O . LEU B 1 82 ? 4.797 -4.684 -12.977 1 97.31 82 LEU B O 1
ATOM 1768 N N . GLU B 1 83 ? 5.555 -4.59 -10.867 1 94.69 83 GLU B N 1
ATOM 1769 C CA . GLU B 1 83 ? 4.91 -3.322 -10.531 1 94.69 83 GLU B CA 1
ATOM 1770 C C . GLU B 1 83 ? 5.906 -2.168 -10.594 1 94.69 83 GLU B C 1
ATOM 1772 O O . GLU B 1 83 ? 5.555 -1.057 -10.992 1 94.69 83 GLU B O 1
ATOM 1777 N N . GLY B 1 84 ? 7.059 -2.404 -10.25 1 92.94 84 GLY B N 1
ATOM 1778 C CA . GLY B 1 84 ? 8.008 -1.356 -9.93 1 92.94 84 GLY B CA 1
ATOM 1779 C C . GLY B 1 84 ? 8.078 -1.05 -8.445 1 92.94 84 GLY B C 1
ATOM 1780 O O . GLY B 1 84 ? 7.957 -1.952 -7.609 1 92.94 84 GLY B O 1
ATOM 1781 N N . SER B 1 85 ? 8.234 0.239 -8.141 1 92.94 85 SER B N 1
ATOM 1782 C CA . SER B 1 85 ? 8.375 0.644 -6.746 1 92.94 85 SER B CA 1
ATOM 1783 C C . SER B 1 85 ? 7.066 0.449 -5.984 1 92.94 85 SER B C 1
ATOM 1785 O O . SER B 1 85 ? 5.988 0.736 -6.508 1 92.94 85 SER B O 1
ATOM 1787 N N . LEU B 1 86 ? 7.223 0.009 -4.797 1 94.5 86 LEU B N 1
ATOM 1788 C CA . LEU B 1 86 ? 6.059 -0.191 -3.943 1 94.5 86 LEU B CA 1
ATOM 1789 C C . LEU B 1 86 ? 5.973 0.892 -2.873 1 94.5 86 LEU B C 1
ATOM 1791 O O . LEU B 1 86 ? 5.156 0.801 -1.953 1 94.5 86 LEU B O 1
ATOM 1795 N N . ALA B 1 87 ? 6.844 1.88 -2.969 1 94.94 87 ALA B N 1
ATOM 1796 C CA . ALA B 1 87 ? 6.824 2.957 -1.983 1 94.94 87 ALA B CA 1
ATOM 1797 C C . ALA B 1 87 ? 5.469 3.66 -1.967 1 94.94 87 ALA B C 1
ATOM 1799 O O . ALA B 1 87 ? 4.891 3.934 -3.021 1 94.94 87 ALA B O 1
ATOM 1800 N N . PRO B 1 88 ? 5.008 3.936 -0.752 1 95.5 88 PRO B N 1
ATOM 1801 C CA . PRO B 1 88 ? 3.693 4.582 -0.702 1 95.5 88 PRO B CA 1
ATOM 1802 C C . PRO B 1 88 ? 3.707 5.996 -1.275 1 95.5 88 PRO B C 1
ATOM 1804 O O . PRO B 1 88 ? 2.727 6.43 -1.886 1 95.5 88 PRO B O 1
ATOM 1807 N N . VAL B 1 89 ? 4.863 6.75 -1.051 1 94.06 89 VAL B N 1
ATOM 1808 C CA . VAL B 1 89 ? 5.004 8.125 -1.527 1 94.06 89 VAL B CA 1
ATOM 1809 C C . VAL B 1 89 ? 6.359 8.297 -2.201 1 94.06 89 VAL B C 1
ATOM 1811 O O . VAL B 1 89 ? 7.289 7.527 -1.954 1 94.06 89 VAL B O 1
ATOM 1814 N N . SER B 1 90 ? 6.492 9.32 -2.969 1 89.5 90 SER B N 1
ATOM 1815 C CA . SER B 1 90 ? 7.648 9.477 -3.846 1 89.5 90 SER B CA 1
ATOM 1816 C C . SER B 1 90 ? 8.922 9.719 -3.045 1 89.5 90 SER B C 1
ATOM 1818 O O . SER B 1 90 ? 10.008 9.289 -3.445 1 89.5 90 SER B O 1
ATOM 1820 N N . CYS B 1 91 ? 8.812 10.352 -1.94 1 88.19 91 CYS B N 1
ATOM 1821 C CA . CYS B 1 91 ? 10.008 10.742 -1.209 1 88.19 91 CYS B CA 1
ATOM 1822 C C . CYS B 1 91 ? 10.664 9.539 -0.552 1 88.19 91 CYS B C 1
ATOM 1824 O O . CYS B 1 91 ? 11.836 9.594 -0.167 1 88.19 91 CYS B O 1
ATOM 1826 N N . ILE B 1 92 ? 9.883 8.5 -0.409 1 90.31 92 ILE B N 1
ATOM 1827 C CA . ILE B 1 92 ? 10.453 7.277 0.144 1 90.31 92 ILE B CA 1
ATOM 1828 C C . ILE B 1 92 ? 11.305 6.586 -0.915 1 90.31 92 ILE B C 1
ATOM 1830 O O . ILE B 1 92 ? 12.336 5.98 -0.594 1 90.31 92 ILE B O 1
ATOM 1834 N N . GLU B 1 93 ? 10.875 6.684 -2.117 1 86.38 93 GLU B N 1
ATOM 1835 C CA . GLU B 1 93 ? 11.602 6.066 -3.225 1 86.38 93 GLU B CA 1
ATOM 1836 C C . GLU B 1 93 ? 12.805 6.91 -3.631 1 86.38 93 GLU B C 1
ATOM 1838 O O . GLU B 1 93 ? 13.875 6.375 -3.912 1 86.38 93 GLU B O 1
ATOM 1843 N N . ASP B 1 94 ? 12.484 8.164 -3.676 1 86.81 94 ASP B N 1
ATOM 1844 C CA . ASP B 1 94 ? 13.492 9.125 -4.094 1 86.81 94 ASP B CA 1
ATOM 1845 C C . ASP B 1 94 ? 13.492 10.352 -3.18 1 86.81 94 ASP B C 1
ATOM 1847 O O . ASP B 1 94 ? 12.812 11.344 -3.461 1 86.81 94 ASP B O 1
ATOM 1851 N N . PRO B 1 95 ? 14.359 10.25 -2.188 1 82.12 95 PRO B N 1
ATOM 1852 C CA . PRO B 1 95 ? 14.383 11.344 -1.218 1 82.12 95 PRO B CA 1
ATOM 1853 C C . PRO B 1 95 ? 14.633 12.703 -1.87 1 82.12 95 PRO B C 1
ATOM 1855 O O . PRO B 1 95 ? 14.195 13.734 -1.347 1 82.12 95 PRO B O 1
ATOM 1858 N N . GLU B 1 96 ? 15.25 12.68 -2.986 1 81.88 96 GLU B N 1
ATOM 1859 C CA . GLU B 1 96 ? 15.586 13.938 -3.645 1 81.88 96 GLU B CA 1
ATOM 1860 C C . GLU B 1 96 ? 14.367 14.539 -4.34 1 81.88 96 GLU B C 1
ATOM 1862 O O . GLU B 1 96 ? 14.383 15.711 -4.73 1 81.88 96 GLU B O 1
ATOM 1867 N N . SER B 1 97 ? 13.328 13.844 -4.348 1 80.88 97 SER B N 1
ATOM 1868 C CA . SER B 1 97 ? 12.148 14.266 -5.09 1 80.88 97 SER B CA 1
ATOM 1869 C C . SER B 1 97 ? 11.273 15.203 -4.258 1 80.88 97 SER B C 1
ATOM 1871 O O . SER B 1 97 ? 10.359 15.836 -4.781 1 80.88 97 SER B O 1
ATOM 1873 N N . CYS B 1 98 ? 11.695 15.219 -3.059 1 79.5 98 CYS B N 1
ATOM 1874 C CA . CYS B 1 98 ? 10.867 16.016 -2.16 1 79.5 98 CYS B CA 1
ATOM 1875 C C . CYS B 1 98 ? 11.719 17 -1.366 1 79.5 98 CYS B C 1
ATOM 1877 O O . CYS B 1 98 ? 12.703 16.609 -0.746 1 79.5 98 CYS B O 1
ATOM 1879 N N . ALA B 1 99 ? 11.352 18.266 -1.364 1 75.31 99 ALA B N 1
ATOM 1880 C CA . ALA B 1 99 ? 12.078 19.344 -0.683 1 75.31 99 ALA B CA 1
ATOM 1881 C C . ALA B 1 99 ? 11.898 19.25 0.829 1 75.31 99 ALA B C 1
ATOM 1883 O O . ALA B 1 99 ? 12.672 19.828 1.59 1 75.31 99 ALA B O 1
ATOM 1884 N N . LYS B 1 100 ? 11.008 18.484 1.241 1 81.62 100 LYS B N 1
ATOM 1885 C CA . LYS B 1 100 ? 10.695 18.469 2.668 1 81.62 100 LYS B CA 1
ATOM 1886 C C . LYS B 1 100 ? 11.266 17.234 3.35 1 81.62 100 LYS B C 1
ATOM 1888 O O . LYS B 1 100 ? 10.984 16.984 4.523 1 81.62 100 LYS B O 1
ATOM 1893 N N . VAL B 1 101 ? 11.992 16.531 2.623 1 77.94 101 VAL B N 1
ATOM 1894 C CA . VAL B 1 101 ? 12.578 15.328 3.189 1 77.94 101 VAL B CA 1
ATOM 1895 C C . VAL B 1 101 ? 13.375 15.68 4.449 1 77.94 101 VAL B C 1
ATOM 1897 O O . VAL B 1 101 ? 14.117 16.656 4.465 1 77.94 101 VAL B O 1
ATOM 1900 N N . GLY B 1 102 ? 13.172 15.023 5.359 1 77.25 102 GLY B N 1
ATOM 1901 C CA . GLY B 1 102 ? 13.836 15.305 6.617 1 77.25 102 GLY B CA 1
ATOM 1902 C C . GLY B 1 102 ? 13.125 16.359 7.449 1 77.25 102 GLY B C 1
ATOM 1903 O O . GLY B 1 102 ? 13.453 16.547 8.625 1 77.25 102 GLY B O 1
ATOM 1904 N N . GLN B 1 103 ? 12.141 16.984 6.84 1 80.88 103 GLN B N 1
ATOM 1905 C CA . GLN B 1 103 ? 11.398 18.031 7.531 1 80.88 103 GLN B CA 1
ATOM 1906 C C . GLN B 1 103 ? 9.891 17.797 7.441 1 80.88 103 GLN B C 1
ATOM 1908 O O . GLN B 1 103 ? 9.102 18.625 7.887 1 80.88 103 GLN B O 1
ATOM 1913 N N . CYS B 1 104 ? 9.633 16.703 6.859 1 88.94 104 CYS B N 1
ATOM 1914 C CA . CYS B 1 104 ? 8.227 16.359 6.68 1 88.94 104 CYS B CA 1
ATOM 1915 C C . CYS B 1 104 ? 7.699 15.586 7.879 1 88.94 104 CYS B C 1
ATOM 1917 O O . CYS B 1 104 ? 8.289 14.586 8.289 1 88.94 104 CYS B O 1
ATOM 1919 N N . SER B 1 105 ? 6.613 16.016 8.383 1 89.94 105 SER B N 1
ATOM 1920 C CA . SER B 1 105 ? 6.039 15.445 9.602 1 89.94 105 SER B CA 1
ATOM 1921 C C . SER B 1 105 ? 5.426 14.078 9.328 1 89.94 105 SER B C 1
ATOM 1923 O O . SER B 1 105 ? 5.105 13.344 10.266 1 89.94 105 SER B O 1
ATOM 1925 N N . THR B 1 106 ? 5.277 13.766 8.055 1 94.75 106 THR B N 1
ATOM 1926 C CA . THR B 1 106 ? 4.629 12.492 7.758 1 94.75 106 THR B CA 1
ATOM 1927 C C . THR B 1 106 ? 5.613 11.516 7.125 1 94.75 106 THR B C 1
ATOM 1929 O O . THR B 1 106 ? 5.25 10.383 6.793 1 94.75 106 THR B O 1
ATOM 1932 N N . GLU B 1 107 ? 6.781 11.891 6.945 1 94 107 GLU B N 1
ATOM 1933 C CA . GLU B 1 107 ? 7.777 11.039 6.297 1 94 107 GLU B CA 1
ATOM 1934 C C . GLU B 1 107 ? 7.953 9.719 7.043 1 94 107 GLU B C 1
ATOM 1936 O O . GLU B 1 107 ? 7.926 8.648 6.438 1 94 107 GLU B O 1
ATOM 1941 N N . LEU B 1 108 ? 8.141 9.852 8.383 1 95.44 108 LEU B N 1
ATOM 1942 C CA . LEU B 1 108 ? 8.375 8.664 9.188 1 95.44 108 LEU B CA 1
ATOM 1943 C C . LEU B 1 108 ? 7.172 7.73 9.141 1 95.44 108 LEU B C 1
ATOM 1945 O O . LEU B 1 108 ? 7.324 6.508 9.18 1 95.44 108 LEU B O 1
ATOM 1949 N N . LEU B 1 109 ? 6.016 8.312 9.086 1 97.94 109 LEU B N 1
ATOM 1950 C CA . LEU B 1 109 ? 4.805 7.508 8.945 1 97.94 109 LEU B CA 1
ATOM 1951 C C . LEU B 1 109 ? 4.859 6.652 7.688 1 97.94 109 LEU B C 1
ATOM 1953 O O . LEU B 1 109 ? 4.633 5.441 7.742 1 97.94 109 LEU B O 1
ATOM 1957 N N . TRP B 1 110 ? 5.211 7.266 6.594 1 97.38 110 TRP B N 1
ATOM 1958 C CA . TRP B 1 110 ? 5.219 6.566 5.312 1 97.38 110 TRP B CA 1
ATOM 1959 C C . TRP B 1 110 ? 6.352 5.543 5.258 1 97.38 110 TRP B C 1
ATOM 1961 O O . TRP B 1 110 ? 6.211 4.488 4.637 1 97.38 110 TRP B O 1
ATOM 1971 N N . LYS B 1 111 ? 7.457 5.844 5.918 1 97 111 LYS B N 1
ATOM 1972 C CA . LYS B 1 111 ? 8.531 4.867 6.035 1 97 111 LYS B CA 1
ATOM 1973 C C . LYS B 1 111 ? 8.07 3.623 6.789 1 97 111 LYS B C 1
ATOM 1975 O O . LYS B 1 111 ? 8.406 2.5 6.406 1 97 111 LYS B O 1
ATOM 1980 N N . ARG B 1 112 ? 7.316 3.857 7.801 1 98.19 112 ARG B N 1
ATOM 1981 C CA . ARG B 1 112 ? 6.797 2.736 8.578 1 98.19 112 ARG B CA 1
ATOM 1982 C C . ARG B 1 112 ? 5.816 1.909 7.758 1 98.19 112 ARG B C 1
ATOM 1984 O O . ARG B 1 112 ? 5.797 0.68 7.855 1 98.19 112 ARG B O 1
ATOM 1991 N N . VAL B 1 113 ? 4.969 2.557 6.984 1 98.25 113 VAL B N 1
ATOM 1992 C CA . VAL B 1 113 ? 4.039 1.853 6.109 1 98.25 113 VAL B CA 1
ATOM 1993 C C . VAL B 1 113 ? 4.816 1.01 5.102 1 98.25 113 VAL B C 1
ATOM 1995 O O . VAL B 1 113 ? 4.512 -0.169 4.902 1 98.25 113 VAL B O 1
ATOM 1998 N N . ASP B 1 114 ? 5.82 1.662 4.461 1 97.44 114 ASP B N 1
ATOM 1999 C CA . ASP B 1 114 ? 6.664 0.97 3.492 1 97.44 114 ASP B CA 1
ATOM 2000 C C . ASP B 1 114 ? 7.309 -0.268 4.109 1 97.44 114 ASP B C 1
ATOM 2002 O O . ASP B 1 114 ? 7.262 -1.354 3.529 1 97.44 114 ASP B O 1
ATOM 2006 N N . LEU B 1 115 ? 7.879 -0.078 5.266 1 98.12 115 LEU B N 1
ATOM 2007 C CA . LEU B 1 115 ? 8.578 -1.163 5.949 1 98.12 115 LEU B CA 1
ATOM 2008 C C . LEU B 1 115 ? 7.609 -2.293 6.297 1 98.12 115 LEU B C 1
ATOM 2010 O O . LEU B 1 115 ? 7.945 -3.469 6.148 1 98.12 115 LEU B O 1
ATOM 2014 N N . ALA B 1 116 ? 6.414 -1.97 6.773 1 98.44 116 ALA B N 1
ATOM 2015 C CA . ALA B 1 116 ? 5.422 -2.979 7.137 1 98.44 116 ALA B CA 1
ATOM 2016 C C . ALA B 1 116 ? 5.043 -3.832 5.934 1 98.44 116 ALA B C 1
ATOM 2018 O O . ALA B 1 116 ? 4.969 -5.059 6.031 1 98.44 116 ALA B O 1
ATOM 2019 N N . MET B 1 117 ? 4.844 -3.227 4.797 1 97.5 117 MET B N 1
ATOM 2020 C CA . MET B 1 117 ? 4.488 -3.951 3.582 1 97.5 117 MET B CA 1
ATOM 2021 C C . MET B 1 117 ? 5.641 -4.84 3.119 1 97.5 117 MET B C 1
ATOM 2023 O O . MET B 1 117 ? 5.434 -6.008 2.789 1 97.5 117 MET B O 1
ATOM 2027 N N . ARG B 1 118 ? 6.844 -4.277 3.162 1 97.81 118 ARG B N 1
ATOM 2028 C CA . ARG B 1 118 ? 8.023 -5.004 2.709 1 97.81 118 ARG B CA 1
ATOM 2029 C C . ARG B 1 118 ? 8.305 -6.207 3.602 1 97.81 118 ARG B C 1
ATOM 2031 O O . ARG B 1 118 ? 8.773 -7.242 3.127 1 97.81 118 ARG B O 1
ATOM 2038 N N . GLN B 1 119 ? 8.047 -6.012 4.832 1 98.56 119 GLN B N 1
ATOM 2039 C CA . GLN B 1 119 ? 8.266 -7.121 5.758 1 98.56 119 GLN B CA 1
ATOM 2040 C C . GLN B 1 119 ? 7.336 -8.289 5.438 1 98.56 119 GLN B C 1
ATOM 2042 O O . GLN B 1 119 ? 7.766 -9.445 5.453 1 98.56 119 GLN B O 1
ATOM 2047 N N . VAL B 1 120 ? 6.109 -8.023 5.133 1 98.75 120 VAL B N 1
ATOM 2048 C CA . VAL B 1 120 ? 5.156 -9.078 4.816 1 98.75 120 VAL B CA 1
ATOM 2049 C C . VAL B 1 120 ? 5.52 -9.719 3.482 1 98.75 120 VAL B C 1
ATOM 2051 O O . VAL B 1 120 ? 5.641 -10.945 3.393 1 98.75 120 VAL B O 1
ATOM 2054 N N . LEU B 1 121 ? 5.719 -8.938 2.469 1 98.62 121 LEU B N 1
ATOM 2055 C CA . LEU B 1 121 ? 5.996 -9.438 1.126 1 98.62 121 LEU B CA 1
ATOM 2056 C C . LEU B 1 121 ? 7.355 -10.117 1.07 1 98.62 121 LEU B C 1
ATOM 2058 O O . LEU B 1 121 ? 7.492 -11.188 0.472 1 98.62 121 LEU B O 1
ATOM 2062 N N . GLY B 1 122 ? 8.328 -9.508 1.718 1 98.62 122 GLY B N 1
ATOM 2063 C CA . GLY B 1 122 ? 9.68 -10.039 1.725 1 98.62 122 GLY B CA 1
ATOM 2064 C C . GLY B 1 122 ? 9.836 -11.266 2.605 1 98.62 122 GLY B C 1
ATOM 2065 O O . GLY B 1 122 ? 10.766 -12.047 2.426 1 98.62 122 GLY B O 1
ATOM 2066 N N . GLY B 1 123 ? 8.953 -11.422 3.531 1 98.56 123 GLY B N 1
ATOM 2067 C CA . GLY B 1 123 ? 8.984 -12.555 4.438 1 98.56 123 GLY B CA 1
ATOM 2068 C C . GLY B 1 123 ? 8.18 -13.742 3.936 1 98.56 123 GLY B C 1
ATOM 2069 O O . GLY B 1 123 ? 8.102 -14.773 4.609 1 98.56 123 GLY B O 1
ATOM 2070 N N . THR B 1 124 ? 7.566 -13.617 2.812 1 98.75 124 THR B N 1
ATOM 2071 C CA . THR B 1 124 ? 6.777 -14.68 2.199 1 98.75 124 THR B CA 1
ATOM 2072 C C . THR B 1 124 ? 7.453 -15.188 0.929 1 98.75 124 THR B C 1
ATOM 2074 O O . THR B 1 124 ? 7.602 -14.445 -0.042 1 98.75 124 THR B O 1
ATOM 2077 N N . THR B 1 125 ? 7.82 -16.438 0.947 1 98.75 125 THR B N 1
ATOM 2078 C CA . THR B 1 125 ? 8.484 -17.016 -0.218 1 98.75 125 THR B CA 1
ATOM 2079 C C . THR B 1 125 ? 7.465 -17.641 -1.162 1 98.75 125 THR B C 1
ATOM 2081 O O . THR B 1 125 ? 6.316 -17.875 -0.778 1 98.75 125 THR B O 1
ATOM 2084 N N . LEU B 1 126 ? 7.941 -17.859 -2.402 1 98.62 126 LEU B N 1
ATOM 2085 C CA . LEU B 1 126 ? 7.117 -18.594 -3.35 1 98.62 126 LEU B CA 1
ATOM 2086 C C . LEU B 1 126 ? 6.785 -19.984 -2.809 1 98.62 126 LEU B C 1
ATOM 2088 O O . LEU B 1 126 ? 5.68 -20.5 -3.027 1 98.62 126 LEU B O 1
ATOM 2092 N N . LYS B 1 127 ? 7.719 -20.594 -2.109 1 98.69 127 LYS B N 1
ATOM 2093 C CA . LYS B 1 127 ? 7.457 -21.875 -1.487 1 98.69 127 LYS B CA 1
ATOM 2094 C C . LYS B 1 127 ? 6.277 -21.797 -0.523 1 98.69 127 LYS B C 1
ATOM 2096 O O . LYS B 1 127 ? 5.406 -22.672 -0.519 1 98.69 127 LYS B O 1
ATOM 2101 N N . ASP B 1 128 ? 6.238 -20.797 0.312 1 98.44 128 ASP B N 1
ATOM 2102 C CA . ASP B 1 128 ? 5.137 -20.594 1.246 1 98.44 128 ASP B CA 1
ATOM 2103 C C . ASP B 1 128 ? 3.797 -20.562 0.514 1 98.44 128 ASP B C 1
ATOM 2105 O O . ASP B 1 128 ? 2.822 -21.172 0.955 1 98.44 128 ASP B O 1
ATOM 2109 N N . LEU B 1 129 ? 3.758 -19.859 -0.585 1 98.19 129 LEU B N 1
ATOM 2110 C CA . LEU B 1 129 ? 2.52 -19.703 -1.339 1 98.19 129 LEU B CA 1
ATOM 2111 C C . LEU B 1 129 ? 2.111 -21 -2.01 1 98.19 129 LEU B C 1
ATOM 2113 O O . LEU B 1 129 ? 0.921 -21.328 -2.096 1 98.19 129 LEU B O 1
ATOM 2117 N N . ILE B 1 130 ? 3.076 -21.703 -2.516 1 97.75 130 ILE B N 1
ATOM 2118 C CA . ILE B 1 130 ? 2.807 -23 -3.113 1 97.75 130 ILE B CA 1
ATOM 2119 C C . ILE B 1 130 ? 2.211 -23.938 -2.064 1 97.75 130 ILE B C 1
ATOM 2121 O O . ILE B 1 130 ? 1.232 -24.641 -2.332 1 97.75 130 ILE B O 1
ATOM 2125 N N . GLU B 1 131 ? 2.812 -23.969 -0.863 1 97.19 131 GLU B N 1
ATOM 2126 C CA . GLU B 1 131 ? 2.311 -24.797 0.22 1 97.19 131 GLU B CA 1
ATOM 2127 C C . GLU B 1 131 ? 0.887 -24.406 0.608 1 97.19 131 GLU B C 1
ATOM 2129 O O . GLU B 1 131 ? 0.054 -25.266 0.89 1 97.19 131 GLU B O 1
ATOM 2134 N N . GLU B 1 132 ? 0.648 -23.156 0.63 1 95.62 132 GLU B N 1
ATOM 2135 C CA . GLU B 1 132 ? -0.708 -22.688 0.902 1 95.62 132 GLU B CA 1
ATOM 2136 C C . GLU B 1 132 ? -1.688 -23.188 -0.154 1 95.62 132 GLU B C 1
ATOM 2138 O O . GLU B 1 132 ? -2.809 -23.594 0.171 1 95.62 132 GLU B O 1
ATOM 2143 N N . ARG B 1 133 ? -1.3 -23.094 -1.349 1 94.5 133 ARG B N 1
ATOM 2144 C CA . ARG B 1 133 ? -2.129 -23.578 -2.445 1 94.5 133 ARG B CA 1
ATOM 2145 C C . ARG B 1 133 ? -2.434 -25.062 -2.279 1 94.5 133 ARG B C 1
ATOM 2147 O O . ARG B 1 133 ? -3.562 -25.5 -2.516 1 94.5 133 ARG B O 1
ATOM 2154 N N . LYS B 1 134 ? -1.469 -25.828 -1.882 1 95.12 134 LYS B N 1
ATOM 2155 C CA . LYS B 1 134 ? -1.653 -27.266 -1.655 1 95.12 134 LYS B CA 1
ATOM 2156 C C . LYS B 1 134 ? -2.666 -27.516 -0.544 1 95.12 134 LYS B C 1
ATOM 2158 O O . LYS B 1 134 ? -3.496 -28.422 -0.648 1 95.12 134 LYS B O 1
ATOM 2163 N N . LEU B 1 135 ? -2.574 -26.75 0.471 1 92.25 135 LEU B N 1
ATOM 2164 C CA . LEU B 1 135 ? -3.494 -26.875 1.596 1 92.25 135 LEU B CA 1
ATOM 2165 C C . LEU B 1 135 ? -4.922 -26.562 1.167 1 92.25 135 LEU B C 1
ATOM 2167 O O . LEU B 1 135 ? -5.867 -27.234 1.586 1 92.25 135 LEU B O 1
ATOM 2171 N N . ILE B 1 136 ? -5.062 -25.594 0.376 1 89.94 136 ILE B N 1
ATOM 2172 C CA . ILE B 1 136 ? -6.379 -25.203 -0.121 1 89.94 136 ILE B CA 1
ATOM 2173 C C . ILE B 1 136 ? -6.969 -26.344 -0.955 1 89.94 136 ILE B C 1
ATOM 2175 O O . ILE B 1 136 ? -8.148 -26.672 -0.814 1 89.94 136 ILE B O 1
ATOM 2179 N N . GLU B 1 137 ? -6.16 -26.906 -1.796 1 88.06 137 GLU B N 1
ATOM 2180 C CA . GLU B 1 137 ? -6.602 -28.016 -2.627 1 88.06 137 GLU B CA 1
ATOM 2181 C C . GLU B 1 137 ? -6.977 -29.219 -1.775 1 88.06 137 GLU B C 1
ATOM 2183 O O . GLU B 1 137 ? -7.973 -29.906 -2.049 1 88.06 137 GLU B O 1
ATOM 2188 N N . ALA B 1 138 ? -6.207 -29.422 -0.738 1 87.12 138 ALA B N 1
ATOM 2189 C CA . ALA B 1 138 ? -6.48 -30.547 0.15 1 87.12 138 ALA B CA 1
ATOM 2190 C C . ALA B 1 138 ? -7.801 -30.359 0.888 1 87.12 138 ALA B C 1
ATOM 2192 O O . ALA B 1 138 ? -8.578 -31.297 1.026 1 87.12 138 ALA B O 1
ATOM 2193 N N . ARG B 1 139 ? -8.023 -29.266 1.351 1 82.31 139 ARG B N 1
ATOM 2194 C CA . ARG B 1 139 ? -9.25 -28.969 2.074 1 82.31 139 ARG B CA 1
ATOM 2195 C C . ARG B 1 139 ? -10.469 -29.125 1.169 1 82.31 139 ARG B C 1
ATOM 2197 O O . ARG B 1 139 ? -11.516 -29.609 1.604 1 82.31 139 ARG B O 1
ATOM 2204 N N . ARG B 1 140 ? -10.242 -28.766 -0.077 1 82.31 140 ARG B N 1
ATOM 2205 C CA . ARG B 1 140 ? -11.32 -28.859 -1.052 1 82.31 140 ARG B CA 1
ATOM 2206 C C . ARG B 1 140 ? -11.664 -30.328 -1.33 1 82.31 140 ARG B C 1
ATOM 2208 O O . ARG B 1 140 ? -12.836 -30.672 -1.498 1 82.31 140 ARG B O 1
ATOM 2215 N N . LEU B 1 141 ? -10.719 -31.125 -1.326 1 81.62 141 LEU B N 1
ATOM 2216 C CA . LEU B 1 141 ? -10.914 -32.562 -1.583 1 81.62 141 LEU B CA 1
ATOM 2217 C C . LEU B 1 141 ? -11.625 -33.219 -0.413 1 81.62 141 LEU B C 1
ATOM 2219 O O . LEU B 1 141 ? -12.469 -34.094 -0.614 1 81.62 141 LEU B O 1
ATOM 2223 N N . ILE B 1 142 ? -11.375 -32.781 0.776 1 83.25 142 ILE B N 1
ATOM 2224 C CA . ILE B 1 142 ? -11.992 -33.375 1.969 1 83.25 142 ILE B CA 1
ATOM 2225 C C . ILE B 1 142 ? -13.453 -32.938 2.053 1 83.25 142 ILE B C 1
ATOM 2227 O O . ILE B 1 142 ? -14.32 -33.719 2.426 1 83.25 142 ILE B O 1
ATOM 2231 N N . GLN B 1 143 ? -13.711 -31.703 1.758 1 73 143 GLN B N 1
ATOM 2232 C CA . GLN B 1 143 ? -15.078 -31.188 1.817 1 73 143 GLN B CA 1
ATOM 2233 C C . GLN B 1 143 ? -15.961 -31.859 0.768 1 73 143 GLN B C 1
ATOM 2235 O O . GLN B 1 143 ? -17.172 -32 0.974 1 73 143 GLN B O 1
ATOM 2240 N N . LEU B 1 144 ? -15.359 -32.219 -0.316 1 72.75 144 LEU B N 1
ATOM 2241 C CA . LEU B 1 144 ? -16.109 -32.875 -1.388 1 72.75 144 LEU B CA 1
ATOM 2242 C C . LEU B 1 144 ? -16.312 -34.344 -1.097 1 72.75 144 LEU B C 1
ATOM 2244 O O . LEU B 1 144 ? -17.172 -35 -1.694 1 72.75 144 LEU B O 1
ATOM 2248 N N . GLU B 1 145 ? -15.477 -35.031 -0.387 1 63.91 145 GLU B N 1
ATOM 2249 C CA . GLU B 1 145 ? -15.695 -36.438 -0.053 1 63.91 145 GLU B CA 1
ATOM 2250 C C . GLU B 1 145 ? -16.938 -36.594 0.82 1 63.91 145 GLU B C 1
ATOM 2252 O O . GLU B 1 145 ? -17.016 -36.031 1.908 1 63.91 145 GLU B O 1
ATOM 2257 N N . PRO B 1 146 ? -18.047 -37.094 0.321 1 57.41 146 PRO B N 1
ATOM 2258 C CA . PRO B 1 146 ? -19.25 -37.438 1.098 1 57.41 146 PRO B CA 1
ATOM 2259 C C . PRO B 1 146 ? -18.938 -38.375 2.27 1 57.41 146 PRO B C 1
ATOM 2261 O O . PRO B 1 146 ? -18.016 -39.188 2.188 1 57.41 146 PRO B 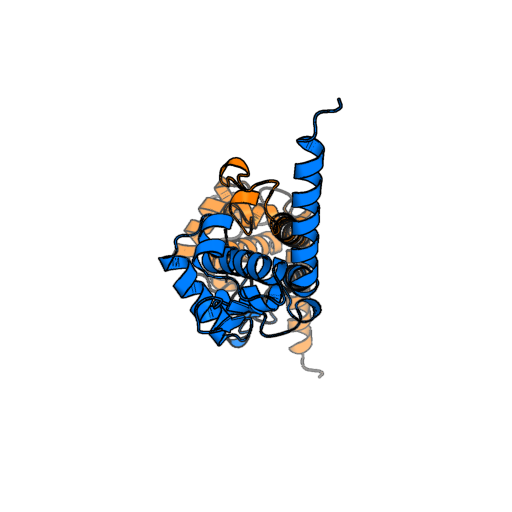O 1
ATOM 2264 N N . THR B 1 147 ? -19.078 -37.875 3.574 1 50.12 147 THR B N 1
ATOM 2265 C CA . THR B 1 147 ? -19.172 -38.906 4.59 1 50.12 147 THR B CA 1
ATOM 2266 C C . THR B 1 147 ? -20.062 -40.062 4.105 1 50.12 147 THR B C 1
ATOM 2268 O O . THR B 1 147 ? -21.266 -39.875 3.871 1 50.12 147 THR B O 1
ATOM 2271 N N . GLY B 1 148 ? -19.609 -40.969 3.471 1 35.22 148 GLY B N 1
ATOM 2272 C CA . GLY B 1 148 ? -20.422 -42.156 3.361 1 35.22 148 GLY B CA 1
ATOM 2273 C C . GLY B 1 148 ? -21.062 -42.594 4.672 1 35.22 148 GLY B C 1
ATOM 2274 O O . GLY B 1 148 ? -20.531 -42.281 5.746 1 35.22 148 GLY B O 1
#

InterPro domains:
  IPR000944 Transcription regulator Rrf2 [PF02082] (4-132)
  IPR000944 Transcription regulator Rrf2 [PS51197] (2-131)
  IPR000944 Transcription regulator Rrf2 [PTHR33221] (1-136)
  IPR000944 Transcription regulator Rrf2 [TIGR00738] (1-130)
  IPR036388 Winged helix-like DNA-binding domain superfamily [G3DSA:1.10.10.10] (1-140)
  IPR036390 Winged helix DNA-binding domain superfamily [SSF46785] (4-132)

Solvent-accessible surface area (backbone atoms only — not comparable to full-atom values): 15908 Å² total; per-residue (Å²): 89,69,53,52,68,64,29,53,50,44,53,53,47,50,34,55,30,53,69,47,57,89,43,44,38,41,61,66,58,49,19,64,75,68,73,42,55,60,70,61,47,50,57,45,48,51,51,38,36,71,72,51,52,30,42,80,41,82,66,97,76,23,24,31,26,65,57,56,66,42,75,79,37,30,47,36,59,53,37,34,73,63,69,42,73,77,33,42,41,63,44,75,71,34,51,85,76,32,93,43,63,92,68,44,49,54,51,64,58,47,49,50,36,37,49,40,37,45,51,49,30,57,70,32,29,43,40,56,35,32,53,44,37,50,51,49,54,49,52,52,54,56,71,65,50,72,83,122,90,69,53,53,69,65,29,52,49,44,51,53,47,50,32,55,31,53,66,48,56,89,44,47,37,41,62,65,58,50,19,63,77,68,73,41,54,59,71,61,47,51,56,45,48,53,52,39,36,74,72,52,54,29,42,81,42,80,67,97,78,22,24,31,24,64,58,55,66,42,80,77,36,30,46,37,60,53,37,35,74,62,68,42,72,77,32,42,42,61,44,76,73,34,50,85,75,32,94,43,62,95,67,45,48,55,51,66,57,47,50,48,36,36,48,39,36,45,50,50,29,53,69,32,29,42,40,56,36,31,51,45,36,52,50,48,54,50,53,52,53,56,73,65,50,72,84,121

Foldseek 3Di:
DQQDPLLVLLLQLLLVQALPPPFADALVVSCVVVVHDSVSSVVSVVLCVVLQQWDWDDDPSTHIHGRDDQQVAFSLSSSCSRRNDPQPDVCVVPVVVDPCRVPDPCVVVSVVVSVVVCCVRVVHTSVNVNVVVVVVVVVVVVVPDPPD/DQQDVLLVLLLQLLLVQALPPPFADALVVSCVVVVHDSVSSVVSVVLCVVLQQWDWDDDPSTHIHGRDDQQVAFSLSSSCSRRNDPQPDDCVVPVVVDPCRVPDPCVVVSVVVSVVVCCVRVVHTSVNVNVVVVVVVVVVVVVPPPPD

pLDDT: mean 92.91, std 9.25, range [34.06, 98.75]

Radius of gyration: 23.91 Å; Cα contacts (8 Å, |Δi|>4): 439; chains: 2; bounding box: 49×81×48 Å

Secondary structure (DSSP, 8-state):
--S-HHHHHHHHHHHHHHHTTTS-B-HHHHHHHHT--HHHHHHHHHHHHHTTSEEEE-STT-EEEESS-GGG-BHHHHHHHHH----SSHHHH-GGG-TTTTT-TTHHHHHHHHHHHHHHHHT-BHHHHHHHHHHHHHHHHHHHS---/--S-HHHHHHHHHHHHHHHTTTS-B-HHHHHHHHT--HHHHHHHHHHHHHTTSEEEE-STT-EEEESS-GGG-BHHHHHHHHH----SSHHHH-GGG-TTTTT-TTHHHHHHHHHHHHHHHHT-BHHHHHHHHHHHHHHHHHHHS---

Sequence (296 aa):
MWVSTKAQYGLRALVEIGLRAPEAVPLKEVAEAQGISQHYLEQIAAQLRRAGFIRSVRGAKGGYRLACPPERVTALEVVEALEGSLAPVSCIEDPESCAKVGQCSTELLWKRVDLAMRQVLGGTTLKDLIEERKLIEARRLIQLEPTGMWVSTKAQYGLRALVEIGLRAPEAVPLKEVAEAQGISQHYLEQIAAQLRRAGFIRSVRGAKGGYRLACPPERVTALEVVEALEGSLAPVSCIEDPESCAKVGQCSTELLWKRVDLAMRQVLGGTTLKDLIEERKLIEARRLIQLEPTG